Protein AF-A0A1P8WPF5-F1 (afdb_monomer)

Sequence (231 aa):
MLAITGQIFLQWLIPSNSSLPPGTERGDILFHEDCLPSKLGDWSLTRFTPADTVASERVWASSWYYVSDFGGAVVSFDQAGYTGWHELSDCYVATGWKHVSRKIIQLEDNDWPCVASIFEKPSGQQALVVFSLFFDDGMGVVPPNYDLSQPDNGNRGILDRFGDRMSDLHPSHQRQDPTRQCQVFVVGRQIGDTLTKEVIDLHVSTRAKFLAYWRQETAQPEQQANSETSS

Solvent-accessible surface area (backbone atoms only — not comparable to full-atom values): 13855 Å² total; per-residue (Å²): 135,83,83,81,82,74,82,80,82,84,87,79,96,72,82,50,90,55,95,57,51,60,40,62,93,63,70,47,82,86,73,55,69,78,70,49,69,64,58,58,88,78,31,34,56,77,48,68,42,62,47,62,93,82,80,56,80,61,55,33,41,33,38,40,33,31,37,40,99,89,42,56,35,40,38,36,44,35,53,47,30,42,56,40,79,79,74,63,66,62,62,45,39,75,73,66,35,41,82,72,47,79,44,81,44,80,44,99,90,44,89,50,40,34,40,43,35,35,30,35,33,98,86,58,42,25,34,43,37,30,35,38,39,24,35,88,88,64,49,47,40,67,77,82,93,71,77,82,80,63,75,78,83,85,73,75,51,78,66,52,66,60,60,71,68,75,77,67,92,48,80,59,67,71,44,75,52,44,23,36,39,34,35,27,40,35,64,39,74,67,87,47,70,68,59,52,50,54,47,47,54,49,37,58,56,50,44,54,42,51,50,52,50,52,52,58,64,69,60,48,65,70,60,57,64,59,58,65,74,75,111

Secondary structure (DSSP, 8-state):
----------------S-SSPSSGGGT-----GGGS-SEETTEEEEEEEPPPSSS-TT--EEEEEEEETTEEEEEEEEEEEEES---THHHHHHTTPEEEEEEEEEETTEEEEEEEEEEE-TTS-EEEEEEEEEETTSPBPPPP---TTS---S---HHHHHHGGG----GGGG--SEEEEEEEEEEES---HHHHHHHHHHHHHHHHHHHHHHHHHHHTHHHHHHHHTT-

Nearest PDB structures (foldseek):
  3hq1-assembly1_B  TM=3.099E-01  e=1.175E+00  Mycobacterium tuberculosis H37Rv
  1sr9-assembly1_B  TM=3.105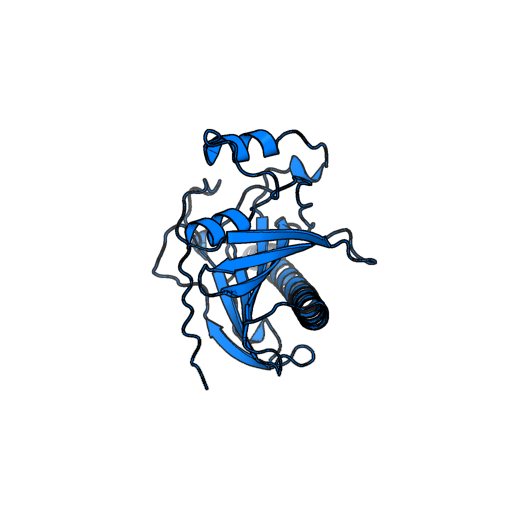E-01  e=1.245E+00  Mycobacterium tuberculosis
  3hps-assembly1_B  TM=3.137E-01  e=2.096E+00  Mycobacterium tuberculosis H37Rv
  3hq1-assembly1_A  TM=3.146E-01  e=3.329E+00  Mycobacterium tuberculosis H37Rv
  3hps-assembly1_A  TM=2.558E-01  e=2.353E+00  Mycobacterium tuberculosis H37Rv

Organism: NCBI:txid1891926

pLDDT: mean 81.28, std 19.95, range [28.5, 98.56]

Structure (mmCIF, N/CA/C/O backbone):
data_AF-A0A1P8WPF5-F1
#
_entry.id   AF-A0A1P8WPF5-F1
#
loop_
_atom_site.group_PDB
_atom_site.id
_atom_site.type_symbol
_atom_site.label_atom_id
_atom_site.label_alt_id
_atom_site.label_comp_id
_atom_site.label_asym_id
_atom_site.label_entity_id
_atom_site.label_seq_id
_atom_site.pdbx_PDB_ins_code
_atom_site.Cartn_x
_atom_site.Cartn_y
_atom_site.Cartn_z
_atom_site.occupancy
_atom_site.B_iso_or_equiv
_atom_site.auth_seq_id
_atom_site.auth_comp_id
_atom_site.auth_asym_id
_atom_site.auth_atom_id
_atom_site.pdbx_PDB_model_num
ATOM 1 N N . MET A 1 1 ? -25.018 -1.775 6.514 1.00 31.33 1 MET A N 1
ATOM 2 C CA . MET A 1 1 ? -23.911 -1.689 5.539 1.00 31.33 1 MET A CA 1
ATOM 3 C C . MET A 1 1 ? -23.529 -0.227 5.388 1.00 31.33 1 MET A C 1
ATOM 5 O O . MET A 1 1 ? -24.295 0.517 4.793 1.00 31.33 1 MET A O 1
ATOM 9 N N . LEU A 1 2 ? -22.422 0.213 5.996 1.00 28.89 2 LEU A N 1
ATOM 10 C CA . LEU A 1 2 ? -21.858 1.534 5.701 1.00 28.89 2 LEU A CA 1
ATOM 11 C C . LEU A 1 2 ? -21.084 1.423 4.384 1.00 28.89 2 LEU A C 1
ATOM 13 O O . LEU A 1 2 ? -20.127 0.657 4.306 1.00 28.89 2 LEU A O 1
ATOM 17 N N . ALA A 1 3 ? -21.498 2.170 3.363 1.00 28.50 3 ALA A N 1
ATOM 18 C CA . ALA A 1 3 ? -20.706 2.352 2.156 1.00 28.50 3 ALA A CA 1
ATOM 19 C C . ALA A 1 3 ? -19.483 3.211 2.512 1.00 28.50 3 ALA A C 1
ATOM 21 O O . ALA A 1 3 ? -19.613 4.401 2.795 1.00 28.50 3 ALA A O 1
ATOM 22 N N . ILE A 1 4 ? -18.298 2.603 2.556 1.00 35.03 4 ILE A N 1
ATOM 23 C CA . ILE A 1 4 ? -17.036 3.328 2.723 1.00 35.03 4 ILE A CA 1
ATOM 24 C C . ILE A 1 4 ? -16.681 3.932 1.359 1.00 35.03 4 ILE A C 1
ATOM 26 O O . ILE A 1 4 ? -15.935 3.355 0.574 1.00 35.03 4 ILE A O 1
ATOM 30 N N . THR A 1 5 ? -17.238 5.101 1.045 1.00 35.53 5 THR A N 1
ATOM 31 C CA . THR A 1 5 ?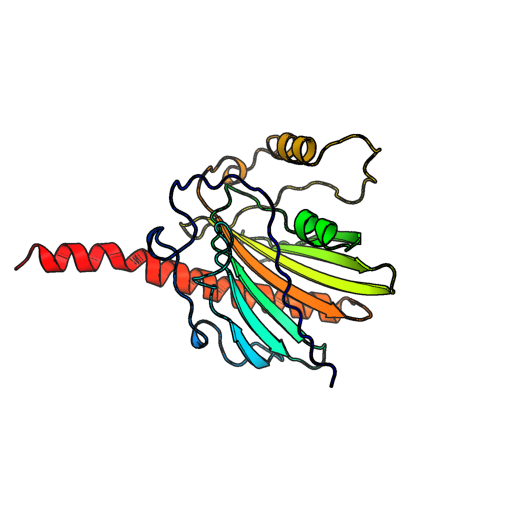 -16.774 5.944 -0.068 1.00 35.53 5 THR A CA 1
ATOM 32 C C . THR A 1 5 ? -15.557 6.742 0.396 1.00 35.53 5 THR A C 1
ATOM 34 O O . THR A 1 5 ? -15.629 7.944 0.634 1.00 35.53 5 THR A O 1
ATOM 37 N N . GLY A 1 6 ? -14.441 6.049 0.615 1.00 36.25 6 GLY A N 1
ATOM 38 C CA . GLY A 1 6 ? -13.162 6.663 0.962 1.00 36.25 6 GLY A CA 1
ATOM 39 C C . GLY A 1 6 ? -12.329 6.923 -0.286 1.00 36.25 6 GLY A C 1
ATOM 40 O O . GLY A 1 6 ? -11.394 6.178 -0.548 1.00 36.25 6 GLY A O 1
ATOM 41 N N . GLN A 1 7 ? -12.664 7.953 -1.066 1.00 38.62 7 GLN A N 1
ATOM 42 C CA . GLN A 1 7 ? -11.721 8.527 -2.031 1.00 38.62 7 GLN A CA 1
ATOM 43 C C . GLN A 1 7 ? -10.725 9.375 -1.230 1.00 38.62 7 GLN A C 1
ATOM 45 O O . GLN A 1 7 ? -10.973 10.539 -0.928 1.00 38.62 7 GLN A O 1
ATOM 50 N N . ILE A 1 8 ? -9.630 8.755 -0.792 1.00 45.12 8 ILE A N 1
ATOM 51 C CA . ILE A 1 8 ? -8.513 9.469 -0.171 1.00 45.12 8 ILE A CA 1
ATOM 52 C C . ILE A 1 8 ? -7.678 10.051 -1.319 1.00 45.12 8 ILE A C 1
ATOM 54 O O . ILE A 1 8 ? -6.834 9.369 -1.889 1.00 45.12 8 ILE A O 1
ATOM 58 N N . PHE A 1 9 ? -7.963 11.299 -1.697 1.00 41.59 9 PHE A N 1
ATOM 59 C CA . PHE A 1 9 ? -7.126 12.077 -2.613 1.00 41.59 9 PHE A CA 1
ATOM 60 C C . PHE A 1 9 ? -5.944 12.661 -1.826 1.00 41.59 9 PHE A C 1
ATOM 62 O O . PHE A 1 9 ? -6.127 13.520 -0.963 1.00 41.59 9 PHE A O 1
ATOM 69 N N . LEU A 1 10 ? -4.734 12.176 -2.106 1.00 43.22 10 LEU A N 1
ATOM 70 C CA . LEU A 1 10 ? -3.482 12.660 -1.522 1.00 43.22 10 LEU A CA 1
ATOM 71 C C . LEU A 1 10 ? -2.696 13.412 -2.595 1.00 43.22 10 LEU A C 1
ATOM 73 O O . LEU A 1 10 ? -2.100 12.806 -3.476 1.00 43.22 10 LEU A O 1
ATOM 77 N N . GLN A 1 11 ? -2.715 14.741 -2.528 1.00 39.59 11 GLN A N 1
ATOM 78 C CA . GLN A 1 11 ? -2.058 15.626 -3.488 1.00 39.59 11 GLN A CA 1
ATOM 79 C C . GLN A 1 11 ? -1.045 16.494 -2.725 1.00 39.59 11 GLN A C 1
ATOM 81 O O . GLN A 1 11 ? -1.405 17.544 -2.205 1.00 39.59 11 GLN A O 1
ATOM 86 N N . TRP A 1 12 ? 0.212 16.047 -2.595 1.00 45.81 12 TRP A N 1
ATOM 87 C CA . TRP A 1 12 ? 1.280 16.825 -1.940 1.00 45.81 12 TRP A CA 1
ATOM 88 C C . TRP A 1 12 ? 2.641 16.674 -2.644 1.00 45.81 12 TRP A C 1
ATOM 90 O O . TRP A 1 12 ? 2.897 15.710 -3.356 1.00 45.81 12 TRP A O 1
ATOM 100 N N . LEU A 1 13 ? 3.471 17.716 -2.513 1.00 41.56 13 LEU A N 1
ATOM 101 C CA . LEU A 1 13 ? 4.664 18.030 -3.311 1.00 41.56 13 LEU A CA 1
ATOM 102 C C . LEU A 1 13 ? 5.855 17.099 -3.042 1.00 41.56 13 LEU A C 1
ATOM 104 O O . LEU A 1 13 ? 6.479 17.201 -1.990 1.00 41.56 13 LEU A O 1
ATOM 108 N N . ILE A 1 14 ? 6.222 16.272 -4.025 1.00 48.66 14 ILE A N 1
ATOM 109 C CA . ILE A 1 14 ? 7.494 15.537 -4.050 1.00 48.66 14 ILE A CA 1
ATOM 110 C C . ILE A 1 14 ? 8.102 15.685 -5.454 1.00 48.66 14 ILE A C 1
ATOM 112 O O . ILE A 1 14 ? 7.367 15.547 -6.434 1.00 48.66 14 ILE A O 1
ATOM 116 N N . PRO A 1 15 ? 9.400 16.013 -5.581 1.00 45.03 15 PRO A N 1
ATOM 117 C CA . PRO A 1 15 ? 10.066 16.064 -6.876 1.00 45.03 15 PRO A CA 1
ATOM 118 C C . PRO A 1 15 ? 10.137 14.659 -7.490 1.00 45.03 15 PRO A C 1
ATOM 120 O O . PRO A 1 15 ? 10.757 13.763 -6.923 1.00 45.03 15 PRO A O 1
ATOM 123 N N . SER A 1 16 ? 9.504 14.469 -8.649 1.00 53.34 16 SER A N 1
ATOM 124 C CA . SER A 1 16 ? 9.782 13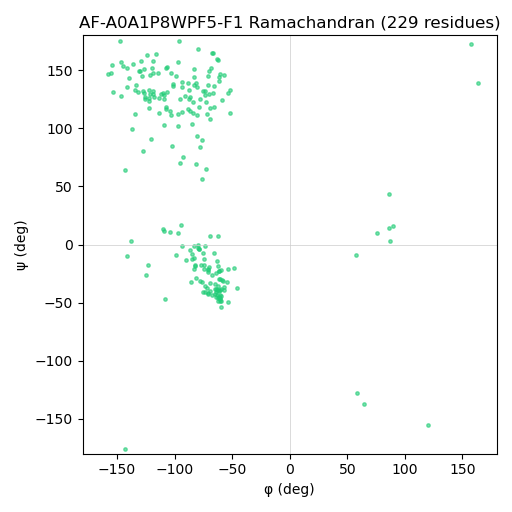.334 -9.529 1.00 53.34 16 SER A CA 1
ATOM 125 C C . SER A 1 16 ? 11.022 13.643 -10.365 1.00 53.34 16 SER A C 1
ATOM 127 O O . SER A 1 16 ? 11.158 14.751 -10.880 1.00 53.34 16 SER A O 1
ATOM 129 N N . ASN A 1 17 ? 11.908 12.664 -10.550 1.00 54.16 17 ASN A N 1
ATOM 130 C CA . ASN A 1 17 ? 13.093 12.821 -11.406 1.00 54.16 17 ASN A CA 1
ATOM 131 C C . ASN A 1 17 ? 12.771 12.682 -12.912 1.00 54.16 17 ASN A C 1
ATOM 133 O O . ASN A 1 17 ? 13.637 12.860 -13.763 1.00 54.16 17 ASN A O 1
ATOM 137 N N . SER A 1 18 ? 11.516 12.362 -13.244 1.00 62.59 18 SER A N 1
ATOM 138 C CA . SER A 1 18 ? 10.991 12.374 -14.610 1.00 62.59 18 SER A CA 1
ATOM 139 C C . SER A 1 18 ? 10.459 13.763 -14.959 1.00 62.59 18 SER A C 1
ATOM 141 O O . SER A 1 18 ? 9.688 14.341 -14.190 1.00 62.59 18 SER A O 1
ATOM 143 N N . SER A 1 19 ? 10.830 14.269 -16.138 1.00 68.62 19 SER A N 1
ATOM 144 C CA . SER A 1 19 ? 10.210 15.452 -16.750 1.00 68.62 19 SER A CA 1
ATOM 145 C C . SER A 1 19 ? 8.785 15.183 -17.240 1.00 68.62 19 SER A C 1
ATOM 147 O O . SER A 1 19 ? 8.020 16.126 -17.435 1.00 68.62 19 SER A O 1
ATOM 149 N N . LEU A 1 20 ? 8.429 13.910 -17.441 1.00 75.62 20 LEU A N 1
ATOM 150 C CA . LEU A 1 20 ? 7.087 13.486 -17.817 1.00 75.62 20 LEU A CA 1
ATOM 151 C C . LEU A 1 20 ? 6.230 13.245 -16.567 1.00 75.62 20 LEU A C 1
ATOM 153 O O . LEU A 1 20 ? 6.734 12.650 -15.601 1.00 75.62 20 LEU A O 1
ATOM 157 N N . PRO A 1 21 ? 4.952 13.665 -16.584 1.00 80.81 21 PRO A N 1
ATOM 158 C CA . PRO A 1 21 ? 4.007 13.319 -15.532 1.00 80.81 21 PRO A CA 1
ATOM 159 C C . PRO A 1 21 ? 3.792 11.796 -15.478 1.00 80.81 21 PRO A C 1
ATOM 161 O O . PRO A 1 21 ? 4.040 11.108 -16.472 1.00 80.81 21 PRO A O 1
ATOM 164 N N . PRO A 1 22 ? 3.320 11.259 -14.341 1.00 85.56 22 PRO A N 1
ATOM 165 C CA . PRO A 1 22 ? 2.879 9.875 -14.253 1.00 85.56 22 PRO A CA 1
ATOM 166 C C . PRO A 1 22 ? 1.862 9.509 -15.337 1.00 85.56 22 PRO A C 1
ATOM 168 O O . PRO A 1 22 ? 0.906 10.246 -15.575 1.00 85.56 22 PRO A O 1
ATOM 171 N N . GLY A 1 23 ? 2.088 8.374 -15.991 1.00 87.25 23 GLY A N 1
ATOM 172 C CA . GLY A 1 23 ? 1.279 7.854 -17.080 1.00 87.25 23 GLY A CA 1
ATOM 173 C C . GLY A 1 23 ? 2.032 6.879 -17.979 1.00 87.25 23 GLY A C 1
ATOM 174 O O . GLY A 1 23 ? 3.248 6.708 -17.893 1.00 87.25 23 GLY A O 1
ATOM 175 N N . THR A 1 24 ? 1.299 6.254 -18.897 1.00 87.56 24 THR A N 1
ATOM 176 C CA . THR A 1 24 ? 1.857 5.276 -19.847 1.00 87.56 24 THR A CA 1
ATOM 177 C C . THR A 1 24 ? 2.976 5.860 -20.711 1.00 87.56 24 THR A C 1
ATOM 179 O O . THR A 1 24 ? 3.932 5.160 -21.018 1.00 87.56 24 THR A O 1
ATOM 182 N N . GLU A 1 25 ? 2.921 7.158 -21.026 1.00 84.69 25 GLU A N 1
ATOM 183 C CA . GLU A 1 25 ? 3.977 7.879 -21.761 1.00 84.69 25 GLU A CA 1
ATOM 184 C C . GLU A 1 25 ? 5.313 7.939 -21.002 1.00 84.69 25 GLU A C 1
ATOM 186 O O . GLU A 1 25 ? 6.375 8.072 -21.606 1.00 84.69 25 GLU A O 1
ATOM 191 N N . ARG A 1 26 ? 5.278 7.829 -19.668 1.00 85.00 26 ARG A N 1
ATOM 192 C CA . ARG A 1 26 ? 6.471 7.726 -18.817 1.00 85.00 26 ARG A CA 1
ATOM 193 C C . ARG A 1 26 ? 6.985 6.284 -18.703 1.00 85.00 26 ARG A C 1
ATOM 195 O O . ARG A 1 26 ? 8.062 6.067 -18.156 1.00 85.00 26 ARG A O 1
ATOM 202 N N . GLY A 1 27 ? 6.234 5.305 -19.211 1.00 86.38 27 GLY A N 1
ATOM 203 C CA . GLY A 1 27 ? 6.488 3.878 -19.012 1.00 86.38 27 GLY A CA 1
ATOM 204 C C . GLY A 1 27 ? 5.803 3.298 -17.772 1.00 86.38 27 GLY A C 1
ATOM 205 O O . GLY A 1 27 ? 6.172 2.212 -17.330 1.00 86.38 27 GLY A O 1
ATOM 206 N N . ASP A 1 28 ? 4.822 4.001 -17.192 1.00 90.62 28 ASP A N 1
ATOM 207 C CA . ASP A 1 28 ? 4.006 3.421 -16.126 1.00 90.62 28 ASP A CA 1
ATOM 208 C C . ASP A 1 28 ? 3.062 2.354 -16.677 1.00 90.62 28 ASP A C 1
ATOM 210 O O . ASP A 1 28 ? 2.499 2.470 -17.768 1.00 90.62 28 ASP A O 1
ATOM 214 N N . ILE A 1 29 ? 2.845 1.321 -15.874 1.00 92.25 29 ILE A N 1
ATOM 215 C CA . ILE A 1 29 ? 2.028 0.181 -16.259 1.00 92.25 29 ILE A CA 1
ATOM 216 C C . ILE A 1 29 ? 0.552 0.499 -16.021 1.00 92.25 29 ILE A C 1
ATOM 218 O O . ILE A 1 29 ? 0.170 1.028 -14.968 1.00 92.25 29 ILE A O 1
ATOM 222 N N . LEU A 1 30 ? -0.297 0.117 -16.974 1.00 92.62 30 LEU A N 1
ATOM 223 C CA . LEU A 1 30 ? -1.738 0.078 -16.772 1.00 92.62 30 LEU A CA 1
ATOM 224 C C . LEU A 1 30 ? -2.112 -1.250 -16.102 1.00 92.62 30 LEU A C 1
ATOM 226 O O . LEU A 1 30 ? -1.965 -2.321 -16.684 1.00 92.62 30 LEU A O 1
ATOM 230 N N . PHE A 1 31 ? -2.579 -1.180 -14.858 1.00 94.31 31 PHE A N 1
ATOM 231 C CA . PHE A 1 31 ? -3.100 -2.354 -14.165 1.00 94.31 31 PHE A CA 1
ATOM 232 C C . PHE A 1 31 ? -4.559 -2.610 -14.540 1.00 94.31 31 PHE A C 1
ATOM 234 O O . PHE A 1 31 ? -5.331 -1.685 -14.804 1.00 94.31 31 PHE A O 1
ATOM 241 N N . HIS A 1 32 ? -4.936 -3.882 -14.484 1.00 95.62 32 HIS A N 1
ATOM 242 C CA . HIS A 1 32 ? -6.288 -4.370 -14.702 1.00 95.62 32 HIS A CA 1
ATOM 243 C C . HIS A 1 32 ? -6.846 -5.014 -13.429 1.00 95.62 32 HIS A C 1
ATOM 245 O O . HIS A 1 32 ? -6.118 -5.331 -12.484 1.00 95.62 32 HIS A O 1
ATOM 251 N N . GLU A 1 33 ? -8.165 -5.195 -13.387 1.00 96.75 33 GLU A N 1
ATOM 252 C CA . GLU A 1 33 ? -8.849 -5.784 -12.234 1.00 96.75 33 GLU A CA 1
ATOM 253 C C . GLU A 1 33 ? -8.3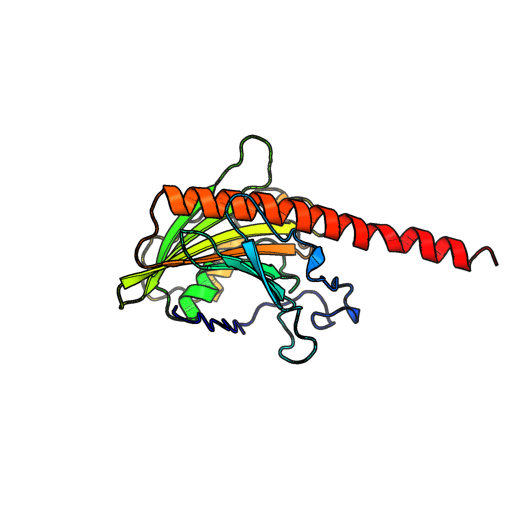05 -7.180 -11.893 1.00 96.75 33 GLU A C 1
ATOM 255 O O . GLU A 1 33 ? -8.088 -7.483 -10.720 1.00 96.75 33 GLU A O 1
ATOM 260 N N . ASP A 1 34 ? -8.007 -7.982 -12.915 1.00 96.94 34 ASP A N 1
ATOM 261 C CA . ASP A 1 34 ? -7.525 -9.361 -12.834 1.00 96.94 34 ASP A CA 1
ATOM 262 C C . ASP A 1 34 ? -6.029 -9.499 -12.497 1.00 96.94 34 ASP A C 1
ATOM 264 O O . ASP A 1 34 ? -5.562 -10.612 -12.240 1.00 96.94 34 ASP A O 1
ATOM 268 N N . CYS A 1 35 ? -5.281 -8.392 -12.390 1.00 96.75 35 CYS A N 1
ATOM 269 C CA . CYS A 1 35 ? -3.903 -8.412 -11.883 1.00 96.75 35 CYS A CA 1
ATOM 270 C C . CYS A 1 35 ? -3.820 -8.911 -10.431 1.00 96.75 35 CYS A C 1
ATOM 272 O O . CYS A 1 35 ? -2.767 -9.390 -9.996 1.00 96.75 35 CYS A O 1
ATOM 274 N N . LEU A 1 36 ? -4.916 -8.813 -9.669 1.00 98.00 36 LEU A N 1
ATOM 275 C CA . LEU A 1 36 ? -5.055 -9.460 -8.370 1.00 98.00 36 LEU A CA 1
ATOM 276 C C . LEU A 1 36 ? -6.222 -10.464 -8.378 1.00 98.00 36 LEU A C 1
ATOM 278 O O . LEU A 1 36 ? -7.223 -10.244 -9.055 1.00 98.00 36 LEU A O 1
ATOM 282 N N . PRO A 1 37 ? -6.138 -11.568 -7.610 1.00 97.88 37 PRO A N 1
ATOM 283 C CA . PRO A 1 37 ? -7.195 -12.568 -7.586 1.00 97.88 37 PRO A CA 1
ATOM 284 C C . PRO A 1 37 ? -8.463 -12.029 -6.934 1.00 97.88 37 PRO A C 1
ATOM 286 O O . PRO A 1 37 ? -8.409 -11.271 -5.970 1.00 97.88 37 PRO A O 1
ATOM 289 N N . SER A 1 38 ? -9.615 -12.556 -7.339 1.00 98.12 38 SER A N 1
ATOM 290 C CA . SER A 1 38 ? -10.889 -12.230 -6.693 1.00 98.12 38 SER A CA 1
ATOM 291 C C . SER A 1 38 ? -10.969 -12.663 -5.217 1.00 98.12 38 SER A C 1
ATOM 293 O O . SER A 1 38 ? -11.885 -12.241 -4.512 1.00 98.12 38 SER A O 1
ATOM 295 N N . LYS A 1 39 ? -10.041 -13.515 -4.747 1.00 98.31 39 LYS A N 1
ATOM 296 C CA . LYS A 1 39 ? -9.909 -13.957 -3.351 1.00 98.31 39 LYS A CA 1
ATOM 297 C C . LYS A 1 39 ? -8.451 -14.076 -2.905 1.00 98.31 39 LYS A C 1
ATOM 299 O O . LYS A 1 39 ? -7.639 -14.679 -3.604 1.00 98.31 39 LYS A O 1
ATOM 304 N N . LEU A 1 40 ? -8.147 -13.574 -1.710 1.00 97.44 40 LEU A N 1
ATOM 305 C CA . LEU A 1 40 ? -6.841 -13.667 -1.052 1.00 97.44 40 LEU A CA 1
ATOM 306 C C . LEU A 1 40 ? -7.042 -14.004 0.429 1.00 97.44 40 LEU A C 1
ATOM 308 O O . LEU A 1 40 ? -7.374 -13.132 1.226 1.00 97.44 40 LEU A O 1
ATOM 312 N N . GLY A 1 41 ? -6.884 -15.278 0.794 1.00 96.06 41 GLY A N 1
ATOM 313 C CA . GLY A 1 41 ? -7.320 -15.754 2.111 1.00 96.06 41 GLY A CA 1
ATOM 314 C C . GLY A 1 41 ? -8.822 -15.512 2.293 1.00 96.06 41 GLY A C 1
ATOM 315 O O . GLY A 1 41 ? -9.611 -15.842 1.404 1.00 96.06 41 GLY A O 1
ATOM 316 N N . ASP A 1 42 ? -9.193 -14.872 3.400 1.00 96.75 42 ASP A N 1
ATOM 317 C CA . ASP A 1 42 ? -10.585 -14.522 3.721 1.00 96.75 42 ASP A CA 1
ATOM 318 C C . ASP A 1 42 ? -11.060 -13.213 3.063 1.00 96.75 42 ASP A C 1
ATOM 320 O O . ASP A 1 42 ? -12.219 -12.811 3.197 1.00 96.75 42 ASP A O 1
ATOM 324 N N . TRP A 1 43 ? -10.186 -12.540 2.314 1.00 98.31 43 TRP A N 1
ATOM 325 C CA . TRP A 1 43 ? -10.506 -11.303 1.615 1.00 98.31 43 TRP A CA 1
ATOM 326 C C . TRP A 1 43 ? -11.104 -11.587 0.239 1.00 98.31 43 TRP A C 1
ATOM 328 O O . TRP A 1 43 ? -10.501 -12.275 -0.584 1.00 98.31 43 TRP A O 1
ATOM 338 N N . SER A 1 44 ? -12.269 -11.007 -0.044 1.00 98.56 44 SER A N 1
ATOM 339 C CA . SER A 1 44 ? -12.930 -11.072 -1.354 1.00 98.56 44 SER A CA 1
ATOM 340 C C . SER A 1 44 ? -12.895 -9.715 -2.049 1.00 98.56 44 SER A C 1
ATOM 342 O O . SER A 1 44 ? -13.255 -8.703 -1.446 1.00 98.56 44 SER A O 1
ATOM 344 N N . LEU A 1 45 ? -12.474 -9.688 -3.313 1.00 98.56 45 LEU A N 1
ATOM 345 C CA . LEU A 1 45 ? -12.473 -8.484 -4.141 1.00 98.56 45 LEU A CA 1
ATOM 346 C C . LEU A 1 45 ? -13.915 -8.034 -4.405 1.00 98.56 45 LEU A C 1
ATOM 348 O O . LEU A 1 45 ? -14.788 -8.846 -4.705 1.00 98.56 45 LEU A O 1
ATOM 352 N N . THR A 1 46 ? -14.160 -6.732 -4.302 1.00 98.44 46 THR A N 1
ATOM 353 C CA . THR A 1 46 ? -15.488 -6.128 -4.511 1.00 98.44 46 THR A CA 1
ATOM 354 C C . THR A 1 46 ? -15.496 -5.025 -5.551 1.00 98.44 46 THR A C 1
ATOM 356 O O . THR A 1 46 ? -16.538 -4.750 -6.142 1.00 98.44 46 THR A O 1
ATOM 359 N N . ARG A 1 47 ? -14.356 -4.361 -5.755 1.00 98.06 47 ARG A N 1
ATOM 360 C CA . ARG A 1 47 ? -14.219 -3.279 -6.723 1.00 98.06 47 ARG A CA 1
ATOM 361 C C . ARG A 1 47 ? -12.761 -3.105 -7.114 1.00 98.06 47 ARG A C 1
ATOM 363 O O . ARG A 1 47 ? -11.878 -3.221 -6.267 1.00 98.06 47 ARG A O 1
ATOM 370 N N . PHE A 1 48 ? -12.540 -2.716 -8.358 1.00 97.44 48 PHE A N 1
ATOM 371 C CA . PHE A 1 48 ? -11.277 -2.190 -8.852 1.00 97.44 48 PHE A CA 1
ATOM 372 C C . PHE A 1 48 ? -11.441 -0.724 -9.272 1.00 97.44 48 PHE A C 1
ATOM 374 O O . PHE A 1 48 ? -12.519 -0.278 -9.668 1.00 97.44 48 PHE A O 1
ATOM 381 N N . THR A 1 49 ? -10.387 0.064 -9.117 1.00 95.25 49 THR A N 1
ATOM 382 C CA . THR A 1 49 ? -10.289 1.436 -9.612 1.00 95.25 49 THR A CA 1
ATOM 383 C C . THR A 1 49 ? -8.925 1.575 -10.280 1.00 95.25 49 THR A C 1
ATOM 385 O O . THR A 1 49 ? -7.918 1.490 -9.574 1.00 95.25 49 THR A O 1
ATOM 388 N N . PRO A 1 50 ? -8.870 1.741 -11.613 1.00 94.56 50 PRO A N 1
ATOM 389 C CA . PRO A 1 50 ? -7.605 1.938 -12.308 1.00 94.56 50 PRO A CA 1
ATOM 390 C C . PRO A 1 50 ? -6.987 3.283 -11.921 1.00 94.56 50 PRO A C 1
ATOM 392 O O . PRO A 1 50 ? -7.674 4.157 -11.383 1.00 94.56 50 PRO A O 1
ATOM 395 N N . ALA A 1 51 ? -5.701 3.451 -12.227 1.00 90.56 51 ALA A N 1
ATOM 396 C CA . ALA A 1 51 ? -5.074 4.765 -12.186 1.00 90.56 51 ALA A CA 1
ATOM 397 C C . ALA A 1 51 ? -5.874 5.752 -13.047 1.00 90.56 51 ALA A C 1
ATOM 399 O O . ALA A 1 51 ? -6.244 5.446 -14.183 1.00 90.56 51 ALA A O 1
ATOM 400 N N . ASP A 1 52 ? -6.188 6.913 -12.474 1.00 80.75 52 ASP A N 1
ATOM 401 C CA . ASP A 1 52 ? -6.942 7.945 -13.172 1.00 80.75 52 ASP A CA 1
ATOM 402 C C . ASP A 1 52 ? -6.043 8.607 -14.220 1.00 80.75 52 ASP A C 1
ATOM 404 O O . ASP A 1 52 ? -4.997 9.168 -13.897 1.00 80.75 52 ASP A O 1
ATOM 408 N N . THR A 1 53 ? -6.469 8.566 -15.479 1.00 61.78 53 THR A N 1
ATOM 409 C CA . THR A 1 53 ? -5.777 9.228 -16.587 1.00 61.78 53 THR A CA 1
ATOM 410 C C . THR A 1 53 ? -5.980 10.747 -16.591 1.00 61.78 53 THR A C 1
ATOM 412 O O . THR A 1 53 ? -5.388 11.425 -17.427 1.00 61.78 53 THR A O 1
ATOM 415 N N . VAL A 1 54 ? -6.853 11.294 -15.729 1.00 51.56 54 VAL A N 1
ATOM 416 C CA . VAL A 1 54 ? -7.398 12.653 -15.888 1.00 51.56 54 VAL A CA 1
ATOM 417 C C . VAL A 1 54 ? -7.157 13.595 -14.696 1.00 51.56 54 VAL A C 1
ATOM 419 O O . VAL A 1 54 ? -7.248 14.806 -14.886 1.00 51.56 54 VAL A O 1
ATOM 422 N N . ALA A 1 55 ? -6.814 13.139 -13.485 1.00 42.53 55 ALA A N 1
ATOM 423 C CA . ALA A 1 55 ? -6.843 14.044 -12.321 1.00 42.53 55 ALA A CA 1
ATOM 424 C C . ALA A 1 55 ? -5.733 13.845 -11.275 1.00 42.53 55 ALA A C 1
ATOM 426 O O . ALA A 1 55 ? -5.987 13.555 -10.110 1.00 42.53 55 ALA A O 1
ATOM 427 N N . SER A 1 56 ? -4.486 14.083 -11.677 1.00 53.81 56 SER A N 1
ATOM 428 C CA . SER A 1 56 ? -3.498 14.944 -10.996 1.00 53.81 56 SER A CA 1
ATOM 429 C C . SER A 1 56 ? -2.111 14.627 -11.545 1.00 53.81 56 SER A C 1
ATOM 431 O O . SER A 1 56 ? -1.771 13.465 -11.717 1.00 53.81 56 SER A O 1
ATOM 433 N N . GLU A 1 57 ? -1.281 15.640 -11.785 1.00 59.12 57 GLU A N 1
ATOM 434 C CA . GLU A 1 57 ? 0.047 15.504 -12.415 1.00 59.12 57 GLU A CA 1
ATOM 435 C C . GLU A 1 57 ? 1.061 14.640 -11.628 1.00 59.12 57 GLU A C 1
ATOM 437 O O . GLU A 1 57 ? 2.249 14.657 -11.939 1.00 59.12 57 GLU A O 1
ATOM 442 N N . ARG A 1 58 ? 0.654 13.961 -10.545 1.00 67.31 58 ARG A N 1
ATOM 443 C CA . ARG A 1 58 ? 1.575 13.422 -9.532 1.00 67.31 58 ARG A CA 1
ATOM 444 C C . ARG A 1 58 ? 1.226 12.063 -8.948 1.00 67.31 58 ARG A C 1
ATOM 446 O O . ARG A 1 58 ? 2.067 11.519 -8.243 1.00 67.31 58 ARG A O 1
ATOM 453 N N . VAL A 1 59 ? 0.042 11.516 -9.212 1.00 76.31 59 VAL A N 1
ATOM 454 C CA . VAL A 1 59 ? -0.356 10.218 -8.652 1.00 76.31 59 VAL A CA 1
ATOM 455 C C . VAL A 1 59 ? -0.779 9.297 -9.780 1.00 76.31 59 VAL A C 1
ATOM 457 O O . VAL A 1 59 ? -1.672 9.631 -10.551 1.00 76.31 59 VAL A O 1
ATOM 460 N N . TRP A 1 60 ? -0.158 8.122 -9.844 1.00 89.31 60 TRP A N 1
ATOM 461 C CA . TRP A 1 60 ? -0.554 7.049 -10.751 1.00 89.31 60 TRP A CA 1
ATOM 462 C C . TRP A 1 60 ? -0.743 5.781 -9.938 1.00 89.31 60 TRP A C 1
ATOM 464 O O . TRP A 1 60 ? 0.153 4.942 -9.822 1.00 89.31 60 TRP A O 1
ATOM 474 N N . ALA A 1 61 ? -1.915 5.698 -9.310 1.00 92.69 61 ALA A N 1
ATOM 475 C CA . ALA A 1 61 ? -2.230 4.651 -8.359 1.00 92.69 61 ALA A CA 1
ATOM 476 C C . ALA A 1 61 ? -3.465 3.862 -8.784 1.00 92.69 61 ALA A C 1
ATOM 478 O O . ALA A 1 61 ? -4.530 4.433 -9.001 1.00 92.69 61 ALA A O 1
ATOM 479 N N . SER A 1 62 ? -3.326 2.542 -8.859 1.00 95.50 62 SER A N 1
ATOM 480 C CA . SER A 1 62 ? -4.457 1.624 -9.027 1.00 95.50 62 SER A CA 1
ATOM 481 C C . SER A 1 62 ? -4.856 1.043 -7.674 1.00 95.50 62 SER A C 1
ATOM 483 O O . SER A 1 62 ? -3.993 0.807 -6.825 1.00 95.50 62 SER A O 1
ATOM 485 N N . SER A 1 63 ? -6.151 0.805 -7.467 1.00 97.31 63 SER A N 1
ATOM 486 C CA . SER A 1 63 ? -6.696 0.343 -6.190 1.00 97.31 63 SER A CA 1
ATOM 487 C C . SER A 1 63 ? -7.684 -0.809 -6.342 1.00 97.31 63 SER A C 1
ATOM 489 O O . SER A 1 63 ? -8.597 -0.770 -7.163 1.00 97.31 63 SER A O 1
ATOM 491 N N . TRP A 1 64 ? -7.560 -1.797 -5.461 1.00 98.38 64 TRP A N 1
ATOM 492 C CA . TRP A 1 64 ? -8.443 -2.948 -5.324 1.00 98.38 64 TRP A CA 1
ATOM 493 C C . TRP A 1 64 ? -9.076 -2.932 -3.936 1.00 98.38 64 TRP A C 1
ATOM 495 O O . TRP A 1 64 ? -8.393 -2.802 -2.920 1.00 98.38 64 TRP A O 1
ATOM 505 N N . TYR A 1 65 ? -10.394 -3.070 -3.888 1.00 98.50 65 TYR A N 1
ATOM 506 C CA . TYR A 1 65 ? -11.176 -3.004 -2.661 1.00 98.50 65 TYR A CA 1
ATOM 507 C C . TYR A 1 65 ? -11.590 -4.407 -2.255 1.00 98.50 65 TYR A C 1
ATOM 509 O O . TYR A 1 65 ? -12.385 -5.051 -2.945 1.00 98.50 65 TYR A O 1
ATOM 517 N N . TYR A 1 66 ? -11.083 -4.857 -1.119 1.00 98.56 66 TYR A N 1
ATOM 518 C CA . TYR A 1 66 ? -11.390 -6.159 -0.555 1.00 98.56 66 TYR A CA 1
ATOM 519 C C . TYR A 1 66 ? -12.300 -6.026 0.660 1.00 98.56 66 TYR A C 1
ATOM 521 O O . TYR A 1 66 ? -12.274 -5.019 1.367 1.00 98.56 66 TYR A O 1
ATOM 529 N N . VAL A 1 67 ? -13.086 -7.064 0.922 1.00 98.38 67 VAL A N 1
ATOM 530 C CA . VAL A 1 67 ? -13.880 -7.199 2.146 1.00 98.38 67 VAL A CA 1
ATOM 531 C C . VAL A 1 67 ? -13.621 -8.547 2.804 1.00 98.38 67 VAL A C 1
ATOM 533 O O . VAL A 1 67 ? -13.421 -9.545 2.115 1.00 98.38 67 VAL A O 1
ATOM 536 N N . SER A 1 68 ? -13.646 -8.563 4.130 1.00 97.31 68 SER A N 1
ATOM 537 C CA . SER A 1 68 ? -13.613 -9.757 4.978 1.00 97.31 68 SER A CA 1
ATOM 538 C C . SER A 1 68 ? -14.509 -9.538 6.203 1.00 97.31 68 SER A C 1
ATOM 540 O O . SER A 1 68 ? -15.129 -8.476 6.346 1.00 97.31 68 SER A O 1
ATOM 542 N N .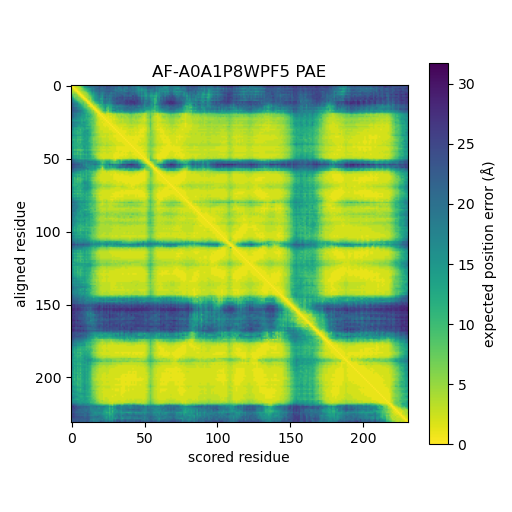 ASP A 1 69 ? -14.538 -10.499 7.126 1.00 95.25 69 ASP A N 1
ATOM 543 C CA . ASP A 1 69 ? -15.228 -10.353 8.416 1.00 95.25 69 ASP A CA 1
ATOM 544 C C . ASP A 1 69 ? -14.644 -9.222 9.282 1.00 95.25 69 ASP A C 1
ATOM 546 O O . ASP A 1 69 ? -15.320 -8.694 10.169 1.00 95.25 69 ASP A O 1
ATOM 550 N N . PHE A 1 70 ? -13.415 -8.785 8.993 1.00 94.19 70 PHE A N 1
ATOM 551 C CA . PHE A 1 70 ? -12.779 -7.657 9.670 1.00 94.19 70 PHE A CA 1
ATOM 552 C C . PHE A 1 70 ? -13.176 -6.285 9.104 1.00 94.19 70 PHE A C 1
ATOM 554 O O . PHE A 1 70 ? -12.893 -5.259 9.727 1.00 94.19 70 PHE A O 1
ATOM 561 N N . GLY A 1 71 ? -13.833 -6.242 7.942 1.00 95.56 71 GLY A N 1
ATOM 562 C CA . GLY A 1 71 ? -14.255 -5.012 7.278 1.00 95.56 71 GLY A CA 1
ATOM 563 C C . GLY A 1 71 ? -13.660 -4.843 5.882 1.00 95.56 71 GLY A C 1
ATOM 564 O O . GLY A 1 71 ? -13.354 -5.813 5.194 1.00 95.56 71 GLY A O 1
ATOM 565 N N . GLY A 1 72 ? -13.559 -3.589 5.436 1.00 97.62 72 GLY A N 1
ATOM 566 C CA . GLY A 1 72 ? -13.025 -3.240 4.120 1.00 97.62 72 GLY A CA 1
ATOM 567 C C . GLY A 1 72 ? -11.531 -2.922 4.160 1.00 97.62 72 GLY A C 1
ATOM 568 O O . GLY A 1 72 ? -11.073 -2.217 5.061 1.00 97.62 72 GLY A O 1
ATOM 569 N N . ALA A 1 73 ? -10.803 -3.386 3.149 1.00 98.38 73 ALA A N 1
ATOM 570 C CA . ALA A 1 73 ? -9.416 -3.035 2.878 1.00 98.38 73 ALA A CA 1
ATOM 571 C C . ALA A 1 73 ? -9.277 -2.422 1.485 1.00 98.38 73 ALA A C 1
ATOM 573 O O . ALA A 1 73 ? -9.967 -2.816 0.544 1.00 98.38 73 ALA A O 1
ATOM 574 N N . VAL A 1 74 ? -8.355 -1.474 1.350 1.00 98.50 74 VAL A N 1
ATOM 575 C CA . VAL A 1 74 ? -7.935 -0.920 0.062 1.00 98.50 74 VAL A CA 1
ATOM 576 C C . VAL A 1 74 ? -6.490 -1.322 -0.167 1.00 98.50 74 VAL A C 1
ATOM 578 O O . VAL A 1 74 ? -5.601 -0.880 0.555 1.00 98.50 74 VAL A O 1
ATOM 581 N N . VAL A 1 75 ? -6.264 -2.165 -1.164 1.00 98.50 75 VAL A N 1
ATOM 582 C CA . VAL A 1 75 ? -4.935 -2.494 -1.673 1.00 98.50 75 VAL A CA 1
ATOM 583 C C . VAL A 1 75 ? -4.633 -1.503 -2.788 1.00 98.50 75 VAL A C 1
ATOM 585 O O . VAL A 1 75 ? -5.438 -1.381 -3.707 1.00 98.50 75 VAL A O 1
ATOM 588 N N . SER A 1 76 ? -3.496 -0.817 -2.742 1.00 97.50 76 SER A N 1
ATOM 589 C CA . SER A 1 76 ? -3.091 0.107 -3.802 1.00 97.50 76 SER A CA 1
ATOM 590 C C . SER A 1 76 ? -1.668 -0.150 -4.275 1.00 97.50 76 SER A C 1
ATOM 592 O O . SER A 1 76 ? -0.799 -0.552 -3.496 1.00 97.50 76 SER A O 1
ATOM 594 N N . PHE A 1 77 ? -1.443 0.137 -5.552 1.00 96.81 77 PHE A N 1
ATOM 595 C CA . PHE A 1 77 ? -0.131 0.174 -6.179 1.00 96.81 77 PHE A CA 1
ATOM 596 C C . PHE A 1 77 ? 0.094 1.557 -6.777 1.00 96.81 77 PHE A C 1
ATOM 598 O O . PHE A 1 77 ? -0.666 1.951 -7.660 1.00 96.81 77 PHE A O 1
ATOM 605 N N . ASP A 1 78 ? 1.101 2.277 -6.289 1.00 93.81 78 ASP A N 1
ATOM 606 C CA . ASP A 1 78 ? 1.436 3.637 -6.710 1.00 93.81 78 ASP A CA 1
ATOM 607 C C . ASP A 1 78 ? 2.768 3.663 -7.464 1.00 93.81 78 ASP A C 1
ATOM 609 O O . ASP A 1 78 ? 3.788 3.129 -7.009 1.00 93.81 78 ASP A O 1
ATOM 613 N N . GLN A 1 79 ? 2.732 4.296 -8.632 1.00 92.44 79 GLN A N 1
ATOM 614 C CA . GLN A 1 79 ? 3.848 4.430 -9.553 1.00 92.44 79 GLN A CA 1
ATOM 615 C C . GLN A 1 79 ? 4.376 5.857 -9.627 1.00 92.44 79 GLN A C 1
ATOM 617 O O . GLN A 1 79 ? 5.165 6.128 -10.514 1.00 92.44 79 GLN A O 1
ATOM 622 N N . ALA A 1 80 ? 4.013 6.778 -8.727 1.00 85.31 80 ALA A N 1
ATOM 623 C CA . ALA A 1 80 ? 4.418 8.191 -8.780 1.00 85.31 80 ALA A CA 1
ATOM 624 C C . ALA A 1 80 ? 5.927 8.440 -9.018 1.00 85.31 80 ALA A C 1
ATOM 626 O O . ALA A 1 80 ? 6.293 9.498 -9.536 1.00 85.31 80 ALA A O 1
ATOM 627 N N . GLY A 1 81 ? 6.792 7.453 -8.755 1.00 82.75 81 GLY A N 1
ATOM 628 C CA . GLY A 1 81 ? 8.199 7.467 -9.154 1.00 82.75 81 GLY A CA 1
ATOM 629 C C . GLY A 1 81 ? 9.060 8.173 -8.119 1.00 82.75 81 GLY A C 1
ATOM 630 O O . GLY A 1 81 ? 9.905 8.998 -8.462 1.00 82.75 81 GLY A O 1
ATOM 631 N N . TYR A 1 82 ? 8.800 7.882 -6.843 1.00 84.88 82 TYR A N 1
ATOM 632 C CA . TYR A 1 82 ? 9.568 8.416 -5.727 1.00 84.88 82 TYR A CA 1
ATOM 633 C C . TYR A 1 82 ? 11.032 7.983 -5.824 1.00 84.88 82 TYR A C 1
ATOM 635 O O . TYR A 1 82 ? 11.333 6.880 -6.269 1.00 84.88 82 TYR A O 1
ATOM 643 N N . THR A 1 83 ? 11.951 8.829 -5.372 1.00 85.81 83 THR A N 1
ATOM 644 C CA . THR A 1 83 ? 13.361 8.451 -5.254 1.00 85.81 83 THR A CA 1
ATOM 645 C C . THR A 1 83 ? 13.606 7.815 -3.889 1.00 85.81 83 THR A C 1
ATOM 647 O O . THR A 1 83 ? 13.444 8.470 -2.858 1.00 85.81 83 THR A O 1
ATOM 650 N N . GLY A 1 84 ? 13.992 6.538 -3.873 1.00 88.06 84 GLY A N 1
ATOM 651 C CA . GLY A 1 84 ? 14.246 5.801 -2.633 1.00 88.06 84 GLY A CA 1
ATOM 652 C C . GLY A 1 84 ? 12.991 5.613 -1.765 1.00 88.06 84 GLY A C 1
ATOM 653 O O . GLY A 1 84 ? 11.923 5.252 -2.264 1.00 88.06 84 GLY A O 1
ATOM 654 N N . TRP A 1 85 ? 13.123 5.809 -0.447 1.00 91.50 85 TRP A N 1
ATOM 655 C CA . TRP A 1 85 ? 12.030 5.594 0.510 1.00 91.50 85 TRP A CA 1
ATOM 656 C C . TRP A 1 85 ? 11.007 6.742 0.518 1.00 91.50 85 TRP A C 1
ATOM 658 O O . TRP A 1 85 ? 11.345 7.897 0.794 1.00 91.50 85 TRP A O 1
ATOM 668 N N . HIS A 1 86 ? 9.731 6.402 0.318 1.00 90.06 86 HIS A N 1
ATOM 669 C CA . HIS A 1 86 ? 8.596 7.299 0.515 1.00 90.06 86 HIS A CA 1
ATOM 670 C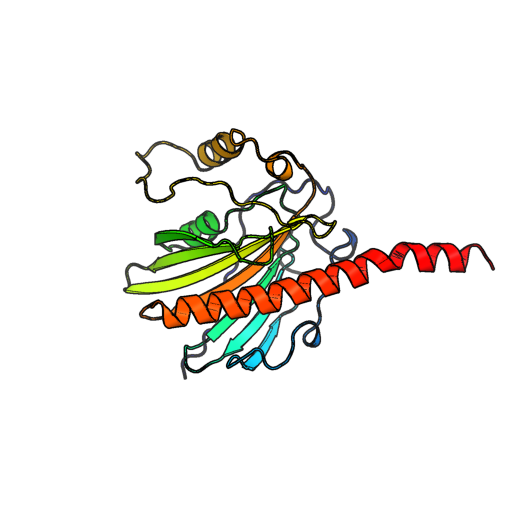 C . HIS A 1 86 ? 7.819 6.896 1.774 1.00 90.06 86 HIS A C 1
ATOM 672 O O . HIS A 1 86 ? 7.275 5.800 1.869 1.00 90.06 86 HIS A O 1
ATOM 678 N N . GLU A 1 87 ? 7.792 7.786 2.767 1.00 90.44 87 GLU A N 1
ATOM 679 C CA . GLU A 1 87 ? 7.070 7.564 4.018 1.00 90.44 87 GLU A CA 1
ATOM 680 C C . GLU A 1 87 ? 5.612 8.013 3.886 1.00 90.44 87 GLU A C 1
ATOM 682 O O . GLU A 1 87 ? 5.325 9.205 3.769 1.00 90.44 87 GLU A O 1
ATOM 687 N N . LEU A 1 88 ? 4.686 7.059 3.976 1.00 89.25 88 LEU A N 1
ATOM 688 C CA . LEU A 1 88 ? 3.252 7.335 3.903 1.00 89.25 88 LEU A CA 1
ATOM 689 C C . LEU A 1 88 ? 2.694 8.046 5.135 1.00 89.25 88 LEU A C 1
ATOM 691 O O . LEU A 1 88 ? 1.635 8.671 5.055 1.00 89.25 88 LEU A O 1
ATOM 695 N N . SER A 1 89 ? 3.374 7.954 6.280 1.00 85.31 89 SER A N 1
ATOM 696 C CA . SER A 1 89 ? 2.867 8.518 7.533 1.00 85.31 89 SER A CA 1
ATOM 697 C C . SER A 1 89 ? 2.580 10.019 7.427 1.00 85.31 89 SER A C 1
ATOM 699 O O . SER A 1 89 ? 1.555 10.475 7.936 1.00 85.31 89 SER A O 1
ATOM 701 N N . ASP A 1 90 ? 3.403 10.768 6.689 1.00 82.81 90 ASP A N 1
ATOM 702 C CA . ASP A 1 90 ? 3.206 12.206 6.476 1.00 82.81 90 ASP A CA 1
ATOM 703 C C . ASP A 1 90 ? 1.911 12.502 5.690 1.00 82.81 90 ASP A C 1
ATOM 705 O O . ASP A 1 90 ? 1.172 13.431 6.025 1.00 82.81 90 ASP A O 1
ATOM 709 N N . CYS A 1 91 ? 1.577 11.675 4.695 1.00 85.38 91 CYS A N 1
ATOM 710 C CA . CYS A 1 91 ? 0.359 11.802 3.892 1.00 85.38 91 CYS A CA 1
ATOM 711 C C . CYS A 1 91 ? -0.913 11.588 4.728 1.00 85.38 91 CYS A C 1
ATOM 713 O O . CYS A 1 91 ? -1.883 12.344 4.617 1.00 85.38 91 CYS A O 1
ATOM 715 N N . TYR A 1 92 ? -0.914 10.589 5.612 1.00 87.75 92 TYR A N 1
ATOM 716 C CA . TYR A 1 92 ? -2.043 10.361 6.516 1.00 87.75 92 TYR A CA 1
ATOM 717 C C . TYR A 1 92 ? -2.152 11.472 7.562 1.00 87.75 92 TYR A C 1
ATOM 719 O O . TYR A 1 92 ? -3.250 11.968 7.820 1.00 87.75 92 TYR A O 1
ATOM 727 N N . VAL A 1 93 ? -1.029 11.949 8.102 1.00 89.19 93 VAL A N 1
ATOM 728 C CA . VAL A 1 93 ? -1.039 13.082 9.037 1.00 89.19 93 VAL A CA 1
ATOM 729 C C . VAL A 1 93 ? -1.621 14.339 8.392 1.00 89.19 93 VAL A C 1
ATOM 731 O O . VAL A 1 93 ? -2.493 14.984 8.977 1.00 89.19 93 VAL A O 1
ATOM 734 N N . ALA A 1 94 ? -1.244 14.634 7.146 1.00 83.94 94 ALA A N 1
ATOM 735 C CA . ALA A 1 94 ? -1.792 15.758 6.388 1.00 83.94 94 ALA A CA 1
ATOM 736 C C . ALA A 1 94 ? -3.315 15.662 6.154 1.00 83.94 94 ALA A C 1
ATOM 738 O O . ALA A 1 94 ? -3.973 16.683 5.972 1.00 83.94 94 ALA A O 1
ATOM 739 N N . THR A 1 95 ? -3.899 14.458 6.201 1.00 84.62 95 THR A N 1
ATOM 740 C CA . THR A 1 95 ? -5.356 14.236 6.079 1.00 84.62 95 THR A CA 1
ATOM 741 C C . THR A 1 95 ? -6.076 14.151 7.431 1.00 84.62 95 THR A C 1
ATOM 743 O O . THR A 1 95 ? -7.226 13.708 7.517 1.00 84.62 95 THR A O 1
ATOM 746 N N . GLY A 1 96 ? -5.422 14.618 8.498 1.00 90.81 96 GLY A N 1
ATOM 747 C CA . GLY A 1 96 ? -6.005 14.754 9.832 1.00 90.81 96 GLY A CA 1
ATOM 748 C C . GLY A 1 96 ? -5.929 13.491 10.687 1.00 90.81 96 GLY A C 1
ATOM 749 O O . GLY A 1 96 ? -6.627 13.401 11.699 1.00 90.81 96 GLY A O 1
ATOM 750 N N . TRP A 1 97 ? -5.114 12.510 10.298 1.00 94.75 97 TRP A N 1
ATOM 751 C CA . TRP A 1 97 ? -4.803 11.372 11.154 1.00 94.75 97 TRP A CA 1
ATOM 752 C C . TRP A 1 97 ? -3.683 11.714 12.138 1.00 94.75 97 TRP A C 1
ATOM 754 O O . TRP A 1 97 ? -2.721 12.400 11.812 1.00 94.75 97 TRP A O 1
ATOM 764 N N . LYS A 1 98 ? -3.765 11.188 13.354 1.00 94.75 98 LYS A N 1
ATOM 765 C CA . LYS A 1 98 ? -2.662 11.193 14.309 1.00 94.75 98 LYS A CA 1
ATOM 766 C C . LYS A 1 98 ? -1.918 9.873 14.191 1.00 94.75 98 LYS A C 1
ATOM 768 O O . LYS A 1 98 ? -2.525 8.815 14.322 1.00 94.75 98 LYS A O 1
ATOM 773 N N . HIS A 1 99 ? -0.614 9.925 13.960 1.00 94.00 99 HIS A N 1
ATOM 774 C CA . HIS A 1 99 ? 0.220 8.730 13.964 1.00 94.00 99 HIS A CA 1
ATOM 775 C C . HIS A 1 99 ? 0.358 8.175 15.395 1.00 94.00 99 HIS A C 1
ATOM 777 O O . HIS A 1 99 ? 0.644 8.928 16.326 1.00 94.00 99 HIS A O 1
ATOM 783 N N . VAL A 1 100 ? 0.106 6.875 15.572 1.00 94.44 100 VAL A N 1
ATOM 784 C CA . VAL A 1 100 ? 0.098 6.189 16.878 1.00 94.44 100 VAL A CA 1
ATOM 785 C C . VAL A 1 100 ? 1.310 5.282 17.033 1.00 94.44 100 VAL A C 1
ATOM 787 O O . VAL A 1 100 ? 1.960 5.297 18.073 1.00 94.44 100 VAL A O 1
ATOM 790 N N . SER A 1 101 ? 1.619 4.471 16.021 1.00 94.00 101 SER A N 1
ATOM 791 C CA . SER A 1 101 ? 2.773 3.572 16.068 1.00 94.00 101 SER A CA 1
ATOM 792 C C . SER A 1 101 ? 3.255 3.231 14.669 1.00 94.00 101 SER A C 1
ATOM 794 O O . SER A 1 101 ? 2.430 3.114 13.770 1.00 94.00 101 SER A O 1
ATOM 796 N N . ARG A 1 102 ? 4.566 3.018 14.524 1.00 93.75 102 ARG A N 1
ATOM 797 C CA . ARG A 1 102 ? 5.232 2.525 13.313 1.00 93.75 102 ARG A CA 1
ATOM 798 C C . ARG A 1 102 ? 6.098 1.335 13.687 1.00 93.75 102 ARG A C 1
ATOM 800 O O . ARG A 1 102 ? 6.864 1.415 14.646 1.00 93.75 102 ARG A O 1
ATOM 807 N N . LYS A 1 103 ? 6.000 0.248 12.930 1.00 94.56 103 LYS A N 1
ATOM 808 C CA . LYS A 1 103 ? 6.835 -0.945 13.091 1.00 94.56 103 LYS A CA 1
ATOM 809 C C . LYS A 1 103 ? 7.387 -1.363 11.737 1.00 94.56 103 LYS A C 1
ATOM 811 O O . LYS A 1 103 ? 6.630 -1.470 10.777 1.00 94.56 103 LYS A O 1
ATOM 816 N N . ILE A 1 104 ? 8.691 -1.616 11.673 1.00 95.19 104 ILE A N 1
ATOM 817 C CA . ILE A 1 104 ? 9.307 -2.309 10.539 1.00 95.19 104 ILE A CA 1
ATOM 818 C C . ILE A 1 104 ? 9.134 -3.806 10.794 1.00 95.19 104 ILE A C 1
ATOM 820 O O . ILE A 1 104 ? 9.536 -4.308 11.843 1.00 95.19 104 ILE A O 1
ATOM 824 N N . ILE A 1 105 ? 8.498 -4.501 9.859 1.00 95.69 105 ILE A N 1
ATOM 825 C CA . ILE A 1 105 ? 8.245 -5.936 9.916 1.00 95.69 105 ILE A CA 1
ATOM 826 C C . ILE A 1 105 ? 9.245 -6.620 8.988 1.00 95.69 105 ILE A C 1
ATOM 828 O O . ILE A 1 105 ? 9.177 -6.468 7.764 1.00 95.69 105 ILE A O 1
ATOM 832 N N . GLN A 1 106 ? 10.176 -7.362 9.586 1.00 93.50 106 GLN A N 1
ATOM 833 C CA . GLN A 1 106 ? 11.065 -8.249 8.849 1.00 93.50 106 GLN A CA 1
ATOM 834 C C . GLN A 1 106 ? 10.320 -9.545 8.534 1.00 93.50 106 GLN A C 1
ATOM 836 O O . GLN A 1 106 ? 9.634 -10.093 9.396 1.00 93.50 106 GLN A O 1
ATOM 841 N N . LEU A 1 107 ? 10.442 -10.021 7.300 1.00 89.56 107 LEU A N 1
ATOM 842 C CA . LEU A 1 107 ? 9.790 -11.242 6.842 1.00 89.56 107 LEU A CA 1
ATOM 843 C C . LEU A 1 107 ? 10.860 -12.325 6.709 1.00 89.56 107 LEU A C 1
ATOM 845 O O . LEU A 1 107 ? 11.920 -12.061 6.150 1.00 89.56 107 LEU A O 1
ATOM 849 N N . GLU A 1 108 ? 10.599 -13.509 7.263 1.00 80.31 108 GLU A N 1
ATOM 850 C CA . GLU A 1 108 ? 11.618 -14.550 7.490 1.00 80.31 108 GLU A CA 1
ATOM 851 C C . GLU A 1 108 ? 12.320 -15.013 6.200 1.00 80.31 108 GLU A C 1
ATOM 853 O O . GLU A 1 108 ? 13.509 -15.315 6.230 1.00 80.31 108 GLU A O 1
ATOM 858 N N . ASP A 1 109 ? 11.621 -14.965 5.062 1.00 73.94 109 ASP A N 1
ATOM 859 C CA . ASP A 1 109 ? 12.099 -15.482 3.773 1.00 73.94 109 ASP A CA 1
ATOM 860 C C . ASP A 1 109 ? 12.439 -14.389 2.741 1.00 73.94 109 ASP A C 1
ATOM 862 O O . ASP A 1 109 ? 12.556 -14.673 1.545 1.00 73.94 109 ASP A O 1
ATOM 866 N N . ASN A 1 110 ? 12.518 -13.113 3.143 1.00 73.19 110 ASN A N 1
ATOM 867 C CA . ASN A 1 110 ? 12.730 -12.028 2.183 1.00 73.19 110 ASN A CA 1
ATOM 868 C C . ASN A 1 110 ? 13.416 -10.794 2.793 1.00 73.19 110 ASN A C 1
ATOM 870 O O . ASN A 1 110 ? 12.932 -10.219 3.767 1.00 73.19 110 ASN A O 1
ATOM 874 N N . ASP A 1 111 ? 14.458 -10.301 2.118 1.00 80.62 111 ASP A N 1
ATOM 875 C CA . ASP A 1 111 ? 15.140 -9.025 2.406 1.00 80.62 111 ASP A CA 1
ATOM 876 C C . ASP A 1 111 ? 14.289 -7.784 2.079 1.00 80.62 111 ASP A C 1
ATOM 878 O O . ASP A 1 111 ? 14.762 -6.649 2.132 1.00 80.62 111 ASP A O 1
ATOM 882 N N . TRP A 1 112 ? 13.019 -7.981 1.733 1.00 90.06 112 TRP A N 1
ATOM 883 C CA . TRP A 1 112 ? 12.050 -6.935 1.463 1.00 90.06 112 TRP A CA 1
ATOM 884 C C . TRP A 1 112 ? 11.101 -6.747 2.660 1.00 90.06 112 TRP A C 1
ATOM 886 O O . TRP A 1 112 ? 10.005 -7.331 2.676 1.00 90.06 112 TRP A O 1
ATOM 896 N N . PRO A 1 113 ? 11.486 -5.947 3.673 1.00 93.44 113 PRO A N 1
ATOM 897 C CA . PRO A 1 113 ? 10.628 -5.635 4.813 1.00 93.44 113 PRO A CA 1
ATOM 898 C C . PRO A 1 113 ? 9.409 -4.802 4.399 1.00 93.44 113 PRO A C 1
ATOM 900 O O . PRO A 1 113 ? 9.355 -4.211 3.316 1.00 93.44 113 PRO A O 1
ATOM 903 N N . CYS A 1 114 ? 8.419 -4.731 5.284 1.00 96.12 114 CYS A N 1
ATOM 904 C CA . CYS A 1 114 ? 7.318 -3.777 5.174 1.00 96.12 114 CYS A CA 1
ATOM 905 C C . CYS A 1 114 ? 7.203 -2.925 6.439 1.00 96.12 114 CYS A C 1
ATOM 907 O O . CYS A 1 114 ? 7.765 -3.246 7.484 1.00 96.12 114 CYS A O 1
ATOM 909 N N . VAL A 1 115 ? 6.488 -1.811 6.338 1.00 96.56 115 VAL A N 1
ATOM 910 C CA . VAL A 1 115 ? 6.176 -0.938 7.467 1.00 96.56 115 VAL A CA 1
ATOM 911 C C . VAL A 1 115 ? 4.696 -1.060 7.779 1.00 96.56 115 VAL A C 1
ATOM 913 O O . VAL A 1 115 ? 3.869 -0.906 6.887 1.00 96.56 115 VAL A O 1
ATOM 916 N N . ALA A 1 116 ? 4.376 -1.322 9.043 1.00 97.25 116 ALA A N 1
ATOM 917 C CA . ALA A 1 116 ? 3.027 -1.282 9.584 1.00 97.25 116 ALA A CA 1
ATOM 918 C C . ALA A 1 116 ? 2.878 -0.043 10.473 1.00 97.25 116 ALA A C 1
ATOM 920 O O . ALA A 1 116 ? 3.564 0.077 11.493 1.00 97.25 116 ALA A O 1
ATOM 921 N N . SER A 1 117 ? 1.975 0.860 10.097 1.00 96.62 117 SER A N 1
ATOM 922 C CA . SER A 1 117 ? 1.696 2.092 10.832 1.00 96.62 117 SER A CA 1
ATOM 923 C C . SER A 1 117 ? 0.230 2.170 11.247 1.00 96.62 117 SER A C 1
ATOM 925 O O . SER A 1 117 ? -0.672 2.001 10.426 1.00 96.62 117 SER A O 1
ATOM 927 N N . ILE A 1 118 ? -0.007 2.449 12.528 1.00 96.94 118 ILE A N 1
ATOM 928 C CA . ILE A 1 118 ? -1.339 2.668 13.098 1.00 96.94 118 ILE A CA 1
ATOM 929 C C . ILE A 1 118 ? -1.565 4.165 13.261 1.00 96.94 118 ILE A C 1
ATOM 931 O O . ILE A 1 118 ? -0.691 4.897 13.734 1.00 96.94 118 ILE A O 1
ATOM 935 N N . PHE A 1 119 ? -2.770 4.595 12.915 1.00 96.44 119 PHE A N 1
ATOM 936 C CA . PHE A 1 119 ? -3.229 5.966 13.017 1.00 96.44 119 PHE A CA 1
ATOM 937 C C . PHE A 1 119 ? -4.564 6.047 13.751 1.00 96.44 119 PHE A C 1
ATOM 939 O O . PHE A 1 119 ? -5.335 5.091 13.774 1.00 96.44 119 PHE A O 1
ATOM 946 N N . GLU A 1 120 ? -4.866 7.215 14.304 1.00 96.81 120 GLU A N 1
ATOM 947 C CA . GLU A 1 120 ? -6.112 7.491 15.011 1.00 96.81 120 GLU A CA 1
ATOM 948 C C . GLU A 1 120 ? -6.645 8.887 14.669 1.00 96.81 120 GLU A C 1
ATOM 950 O O . GLU A 1 120 ? -5.885 9.839 14.507 1.00 96.81 120 GLU A O 1
ATOM 955 N N . LYS A 1 121 ? -7.967 9.032 14.573 1.00 94.00 121 LYS A N 1
ATOM 956 C CA . LYS A 1 121 ? -8.645 10.336 14.547 1.00 94.00 121 LYS A CA 1
ATOM 957 C C . LYS A 1 121 ? -9.166 10.705 15.936 1.00 94.00 121 LYS A C 1
ATOM 959 O O . LYS A 1 121 ? -9.514 9.807 16.696 1.00 94.00 121 LYS A O 1
ATOM 964 N N . PRO A 1 122 ? -9.385 12.002 16.238 1.00 92.88 122 PRO A N 1
ATOM 965 C CA . PRO A 1 122 ? -10.005 12.432 17.499 1.00 92.88 122 PRO A CA 1
ATOM 966 C C . PRO A 1 122 ? -11.360 11.776 17.811 1.00 92.88 122 PRO A C 1
ATOM 968 O O . PRO A 1 122 ? -11.771 11.723 18.963 1.00 92.88 122 PRO A O 1
ATOM 971 N N . SER A 1 123 ? -12.054 11.255 16.794 1.00 92.94 123 SER A N 1
ATOM 972 C CA . SER A 1 123 ? -13.296 10.493 16.948 1.00 92.94 123 SER A CA 1
ATOM 973 C C . SER A 1 123 ? -13.106 9.069 17.501 1.00 92.94 123 SER A C 1
ATOM 975 O O . SER A 1 123 ? -14.090 8.341 17.603 1.00 92.94 123 SER A O 1
ATOM 977 N N . GLY A 1 124 ? -11.871 8.633 17.772 1.00 94.12 124 GLY A N 1
ATOM 978 C CA . GLY A 1 124 ? -11.527 7.259 18.162 1.00 94.12 124 GLY A CA 1
ATOM 979 C C . GLY A 1 124 ? -11.534 6.259 17.001 1.00 94.12 124 GLY A C 1
ATOM 980 O O . GLY A 1 124 ? -11.475 5.053 17.215 1.00 94.12 124 GLY A O 1
ATOM 981 N N . GLN A 1 125 ? -11.643 6.732 15.754 1.00 95.62 125 GLN A N 1
ATOM 982 C CA . GLN A 1 125 ? -11.500 5.870 14.582 1.00 95.62 125 GLN A CA 1
ATOM 983 C C . GLN A 1 125 ? -10.020 5.559 14.378 1.00 95.62 125 GLN A C 1
ATOM 985 O O . GLN A 1 125 ? -9.209 6.484 14.357 1.00 95.62 125 GLN A O 1
ATOM 990 N N . GLN A 1 126 ? -9.686 4.289 14.177 1.00 97.50 126 GLN A N 1
ATOM 991 C CA . GLN A 1 126 ? -8.322 3.852 13.913 1.00 97.50 126 GLN A CA 1
ATOM 992 C C . GLN A 1 126 ? -8.150 3.427 12.455 1.00 97.50 126 GLN A C 1
ATOM 994 O O . GLN A 1 126 ? -9.091 2.963 11.806 1.00 97.50 126 GLN A O 1
ATOM 999 N N . ALA A 1 127 ? -6.934 3.573 11.950 1.00 97.38 127 ALA A N 1
ATOM 1000 C CA . ALA A 1 127 ? -6.519 3.029 10.669 1.00 97.38 127 ALA A CA 1
ATOM 1001 C C . ALA A 1 127 ? -5.202 2.276 10.816 1.00 97.38 127 ALA A C 1
ATOM 1003 O O . ALA A 1 127 ? -4.368 2.623 11.650 1.00 97.38 127 ALA A O 1
ATOM 1004 N N . LEU A 1 128 ? -5.027 1.257 9.983 1.00 98.00 128 LEU A N 1
ATOM 1005 C CA . LEU A 1 128 ? -3.768 0.547 9.817 1.00 98.00 128 LEU A CA 1
ATOM 1006 C C . LEU A 1 128 ? -3.360 0.630 8.353 1.00 98.00 128 LEU A C 1
ATOM 1008 O O . LEU A 1 128 ? -4.170 0.387 7.455 1.00 98.00 128 LEU A O 1
ATOM 1012 N N . VAL A 1 129 ? -2.092 0.960 8.143 1.00 98.06 129 VAL A N 1
ATOM 1013 C CA . VAL A 1 129 ? -1.455 0.997 6.832 1.00 98.06 129 VAL A CA 1
ATOM 1014 C C . VAL A 1 129 ? -0.263 0.070 6.866 1.00 98.06 129 VAL A C 1
ATOM 1016 O O . VAL A 1 129 ? 0.621 0.245 7.701 1.00 98.06 129 VAL A O 1
ATOM 1019 N N . VAL A 1 130 ? -0.236 -0.901 5.962 1.00 98.12 130 VAL A N 1
ATOM 1020 C CA . VAL A 1 130 ? 0.939 -1.740 5.732 1.00 98.12 130 VAL A CA 1
ATOM 1021 C C . VAL A 1 130 ? 1.457 -1.437 4.341 1.00 98.12 130 VAL A C 1
ATOM 1023 O O . VAL A 1 130 ? 0.684 -1.480 3.390 1.00 98.12 130 VAL A O 1
ATOM 1026 N N . PHE A 1 131 ? 2.732 -1.086 4.207 1.00 97.81 131 PHE A N 1
ATOM 1027 C CA . PHE A 1 131 ? 3.297 -0.707 2.916 1.00 97.81 131 PHE A CA 1
ATOM 1028 C C . PHE A 1 131 ? 4.758 -1.122 2.763 1.00 97.81 131 PHE A C 1
ATOM 1030 O O . PHE A 1 131 ? 5.477 -1.355 3.734 1.00 97.81 131 PHE A O 1
ATOM 1037 N N . SER A 1 132 ? 5.196 -1.246 1.516 1.00 97.06 132 SER A N 1
ATOM 1038 C CA . SER A 1 132 ? 6.591 -1.499 1.156 1.00 97.06 132 SER A CA 1
ATOM 1039 C C . SER A 1 132 ? 6.870 -0.972 -0.243 1.00 97.06 132 SER A C 1
ATOM 1041 O O . SER A 1 132 ? 5.962 -0.885 -1.072 1.00 97.06 132 SER A O 1
ATOM 1043 N N . LEU A 1 133 ? 8.130 -0.650 -0.514 1.00 96.06 133 LEU A N 1
ATOM 1044 C CA . LEU A 1 133 ? 8.565 -0.115 -1.799 1.00 96.06 133 LEU A CA 1
ATOM 1045 C C . LEU A 1 133 ? 9.594 -1.036 -2.447 1.00 96.06 133 LEU A C 1
ATOM 1047 O O . LEU A 1 133 ? 10.334 -1.705 -1.730 1.00 96.06 133 LEU A O 1
ATOM 1051 N N . PHE A 1 134 ? 9.671 -1.044 -3.773 1.00 95.38 134 PHE A N 1
ATOM 1052 C CA . PHE A 1 134 ? 10.747 -1.689 -4.533 1.00 95.38 134 PHE A CA 1
ATOM 1053 C C . PHE A 1 134 ? 11.224 -0.785 -5.673 1.00 95.38 134 PHE A C 1
ATOM 1055 O O . PHE A 1 134 ? 10.482 0.092 -6.111 1.00 95.38 134 PHE A O 1
ATOM 1062 N N . PHE A 1 135 ? 12.463 -0.973 -6.118 1.00 93.94 135 PHE A N 1
ATOM 1063 C CA . PHE A 1 135 ? 13.032 -0.301 -7.291 1.00 93.94 135 PHE A CA 1
ATOM 1064 C C . PHE A 1 135 ? 12.584 -0.974 -8.589 1.00 93.94 135 PHE A C 1
ATOM 1066 O O . PHE A 1 135 ? 12.095 -2.098 -8.565 1.00 93.94 135 PHE A O 1
ATOM 1073 N N . ASP A 1 136 ? 12.812 -0.340 -9.736 1.00 91.94 136 ASP A N 1
ATOM 1074 C CA . ASP A 1 136 ? 12.367 -0.865 -11.038 1.00 91.94 136 ASP A CA 1
ATOM 1075 C C . ASP A 1 136 ? 12.955 -2.248 -11.398 1.00 91.94 136 ASP A C 1
ATOM 1077 O O . ASP A 1 136 ? 12.335 -2.997 -12.150 1.00 91.94 136 ASP A O 1
ATOM 1081 N N . ASP A 1 137 ? 14.087 -2.640 -10.802 1.00 91.94 137 ASP A N 1
ATOM 1082 C CA . ASP A 1 137 ? 14.684 -3.985 -10.921 1.00 91.94 137 ASP A CA 1
ATOM 1083 C C . ASP A 1 137 ? 14.027 -5.053 -10.016 1.00 91.94 137 ASP A C 1
ATOM 1085 O O . ASP A 1 137 ? 14.367 -6.242 -10.049 1.00 91.94 137 ASP A O 1
ATOM 1089 N N . GLY A 1 138 ? 13.060 -4.652 -9.194 1.00 92.31 138 GLY A N 1
ATOM 1090 C CA . GLY A 1 138 ? 12.364 -5.524 -8.260 1.00 92.31 138 GLY A CA 1
ATOM 1091 C C . GLY A 1 138 ? 13.031 -5.689 -6.898 1.00 92.31 138 GLY A C 1
ATOM 1092 O O . GLY A 1 138 ? 12.529 -6.470 -6.089 1.00 92.31 138 GLY A O 1
ATOM 1093 N N . MET A 1 139 ? 14.145 -5.007 -6.629 1.00 92.69 139 MET A N 1
ATOM 1094 C CA . MET A 1 139 ? 14.796 -5.052 -5.321 1.00 92.69 139 MET A CA 1
ATOM 1095 C C . MET A 1 139 ? 13.993 -4.248 -4.300 1.00 92.69 139 MET A C 1
ATOM 1097 O O . MET A 1 139 ? 13.618 -3.102 -4.548 1.00 92.69 139 MET A O 1
ATOM 1101 N N . GLY A 1 140 ? 13.756 -4.835 -3.127 1.00 93.50 140 GLY A N 1
ATOM 1102 C CA . GLY A 1 140 ? 13.074 -4.160 -2.028 1.00 93.50 140 GLY A CA 1
ATOM 1103 C C . GLY A 1 140 ? 13.835 -2.927 -1.534 1.00 93.50 140 GLY A C 1
ATOM 1104 O O . GLY A 1 140 ? 15.062 -2.930 -1.424 1.00 93.50 140 GLY A O 1
ATOM 1105 N N . VAL A 1 141 ? 13.099 -1.868 -1.205 1.00 93.12 141 VAL A N 1
ATOM 1106 C CA . VAL A 1 141 ? 13.636 -0.685 -0.527 1.00 93.12 141 VAL A CA 1
ATOM 1107 C C . VAL A 1 141 ? 13.580 -0.928 0.975 1.00 93.12 141 VAL A C 1
ATOM 1109 O O . VAL A 1 141 ? 12.515 -1.208 1.530 1.00 93.12 141 VAL A O 1
ATOM 1112 N N . VAL A 1 142 ? 14.724 -0.790 1.641 1.00 92.12 142 VAL A N 1
ATOM 1113 C CA . VAL A 1 142 ? 14.797 -0.862 3.103 1.00 92.12 142 VAL A CA 1
ATOM 1114 C C . VAL A 1 142 ? 14.214 0.423 3.707 1.00 92.12 142 VAL A C 1
ATOM 1116 O O . VAL A 1 142 ? 14.601 1.515 3.284 1.00 92.12 142 VAL A O 1
ATOM 1119 N N . PRO A 1 143 ? 13.273 0.330 4.664 1.00 91.88 143 PRO A N 1
ATOM 1120 C CA . PRO A 1 143 ? 12.772 1.486 5.378 1.00 91.88 143 PRO A CA 1
ATOM 1121 C C . PRO A 1 143 ? 13.837 2.025 6.341 1.00 91.88 143 PRO A C 1
ATOM 1123 O O . PRO A 1 143 ? 14.430 1.248 7.093 1.00 91.88 143 PRO A O 1
ATOM 1126 N N . PRO A 1 144 ? 14.020 3.351 6.419 1.00 89.12 144 PRO A N 1
ATOM 1127 C CA . PRO A 1 144 ? 14.849 3.966 7.445 1.00 89.12 144 PRO A CA 1
ATOM 1128 C C . PRO A 1 144 ? 14.295 3.680 8.849 1.00 89.12 144 PRO A C 1
ATOM 1130 O O . PRO A 1 144 ? 13.074 3.640 9.077 1.00 89.12 144 PRO A O 1
ATOM 1133 N N . ASN A 1 145 ? 15.204 3.495 9.805 1.00 85.12 145 ASN A N 1
ATOM 1134 C CA . ASN A 1 145 ? 14.878 3.198 11.195 1.00 85.12 145 ASN A CA 1
ATOM 1135 C C . ASN A 1 145 ? 14.864 4.481 12.037 1.00 85.12 145 ASN A C 1
ATOM 1137 O O . ASN A 1 145 ? 15.741 4.699 12.867 1.00 85.12 145 ASN A O 1
ATOM 1141 N N . TYR A 1 146 ? 13.870 5.341 11.814 1.00 79.88 146 TYR A N 1
ATOM 1142 C CA . TYR A 1 146 ? 13.624 6.489 12.688 1.00 79.88 146 TYR A CA 1
ATOM 1143 C C . TYR A 1 146 ? 12.436 6.260 13.625 1.00 79.88 146 TYR A C 1
ATOM 1145 O O . TYR A 1 146 ? 11.443 5.602 13.287 1.00 79.88 146 TYR A O 1
ATOM 1153 N N . ASP A 1 147 ? 12.544 6.856 14.809 1.00 68.25 147 ASP A N 1
ATOM 1154 C CA . ASP A 1 147 ? 11.492 6.897 15.813 1.00 68.25 147 ASP A CA 1
ATOM 1155 C C . ASP A 1 147 ? 10.532 8.063 15.529 1.00 68.25 147 ASP A C 1
ATOM 1157 O O . ASP A 1 147 ? 10.839 9.226 15.786 1.00 68.25 147 ASP A O 1
ATOM 1161 N N . LEU A 1 148 ? 9.348 7.747 14.996 1.00 67.94 148 LEU A N 1
ATOM 1162 C CA . LEU A 1 148 ? 8.275 8.725 14.768 1.00 67.94 148 LEU A CA 1
ATOM 1163 C C . LEU A 1 148 ? 7.472 9.058 16.041 1.00 67.94 148 LEU A C 1
ATOM 1165 O O . LEU A 1 148 ? 6.513 9.826 15.957 1.00 67.94 148 LEU A O 1
ATOM 1169 N N . SER A 1 149 ? 7.788 8.449 17.191 1.00 55.41 149 SER A N 1
ATOM 1170 C CA . SER A 1 149 ? 7.069 8.671 18.453 1.00 55.41 149 SER A CA 1
ATOM 1171 C C . SER A 1 149 ? 7.562 9.890 19.228 1.00 55.41 149 SER A C 1
ATOM 1173 O O . SER A 1 149 ? 6.872 10.340 20.147 1.00 55.41 149 SER A O 1
ATOM 1175 N N . GLN A 1 150 ? 8.710 10.463 18.853 1.00 54.00 150 GLN A N 1
ATOM 1176 C CA . GLN A 1 150 ? 9.164 11.695 19.480 1.00 54.00 150 GLN A CA 1
ATOM 1177 C C . GLN A 1 150 ? 8.241 12.844 19.061 1.00 54.00 150 GLN A C 1
ATOM 1179 O O . GLN A 1 150 ? 8.139 13.138 17.865 1.00 54.00 150 GLN A O 1
ATOM 1184 N N . PRO A 1 151 ? 7.534 13.481 20.017 1.00 46.78 151 PRO A N 1
ATOM 1185 C CA . PRO A 1 151 ? 6.726 14.643 19.713 1.00 46.78 151 PRO A CA 1
ATOM 1186 C C . PRO A 1 151 ? 7.651 15.693 19.118 1.00 46.78 151 PRO A C 1
ATOM 1188 O O . PRO A 1 151 ? 8.676 16.048 19.700 1.00 46.78 151 PRO A O 1
ATOM 1191 N N . ASP A 1 152 ? 7.290 16.139 17.924 1.00 47.69 152 ASP A N 1
ATOM 1192 C CA . ASP A 1 152 ? 7.971 17.215 17.238 1.00 47.69 152 ASP A CA 1
ATOM 1193 C C . ASP A 1 152 ? 8.053 18.396 18.209 1.00 47.69 152 ASP A C 1
ATOM 1195 O O . ASP A 1 152 ? 7.026 18.949 18.612 1.00 47.69 152 ASP A O 1
ATOM 1199 N N . ASN A 1 153 ? 9.261 18.750 18.649 1.00 42.81 153 ASN A N 1
ATOM 1200 C CA . ASN A 1 153 ? 9.495 19.944 19.453 1.00 42.81 153 ASN A CA 1
ATOM 1201 C C . ASN A 1 153 ? 9.345 21.171 18.537 1.00 42.81 153 ASN A C 1
ATOM 1203 O O . ASN A 1 153 ? 10.312 21.867 18.249 1.00 42.81 153 ASN A O 1
ATOM 1207 N N . GLY A 1 154 ? 8.127 21.378 18.029 1.00 42.84 154 GLY A N 1
ATOM 1208 C CA . GLY A 1 154 ? 7.533 22.593 17.473 1.00 42.84 154 GLY A CA 1
ATOM 1209 C C . GLY A 1 154 ? 8.196 23.296 16.290 1.00 42.84 154 GLY A C 1
ATOM 1210 O O . GLY A 1 154 ? 7.579 24.215 15.768 1.00 42.84 154 GLY A O 1
ATOM 1211 N N . ASN A 1 155 ? 9.407 22.926 15.869 1.00 46.38 155 ASN A N 1
ATOM 1212 C CA . ASN A 1 155 ? 10.224 23.802 15.024 1.00 46.38 155 ASN A CA 1
ATOM 1213 C C . ASN A 1 155 ? 10.951 23.117 13.863 1.00 46.38 155 ASN A C 1
ATOM 1215 O O . ASN A 1 155 ? 11.687 23.802 13.156 1.00 46.38 155 ASN A O 1
ATOM 1219 N N . ARG A 1 156 ? 10.772 21.810 13.643 1.00 48.66 156 ARG A N 1
ATOM 1220 C CA . ARG A 1 156 ? 11.342 21.146 12.465 1.00 48.66 156 ARG A CA 1
ATOM 1221 C C . ARG A 1 156 ? 10.315 21.132 11.346 1.00 48.66 156 ARG A C 1
ATOM 1223 O O . ARG A 1 156 ? 9.256 20.517 11.455 1.00 48.66 156 ARG A O 1
ATOM 1230 N N . GLY A 1 157 ? 10.612 21.853 10.270 1.00 50.69 157 GLY A N 1
ATOM 1231 C CA . GLY A 1 157 ? 9.758 21.863 9.090 1.00 50.69 157 GLY A CA 1
ATOM 1232 C C . GLY A 1 157 ? 9.688 20.469 8.463 1.00 50.69 157 GLY A C 1
ATOM 1233 O O . GLY A 1 157 ? 10.588 19.650 8.638 1.00 50.69 157 GLY A O 1
ATOM 1234 N N . ILE A 1 158 ? 8.650 20.213 7.662 1.00 52.69 158 ILE A N 1
ATOM 1235 C CA . ILE A 1 158 ? 8.550 19.010 6.813 1.00 52.69 158 ILE A CA 1
ATOM 1236 C C . ILE A 1 158 ? 9.869 18.754 6.055 1.00 52.69 158 ILE A C 1
ATOM 1238 O O . ILE A 1 158 ? 10.300 17.612 5.956 1.00 52.69 158 ILE A O 1
ATOM 1242 N N . LEU A 1 159 ? 10.548 19.819 5.608 1.00 48.34 159 LEU A N 1
ATOM 1243 C CA . LEU A 1 159 ? 11.846 19.782 4.923 1.00 48.34 159 LEU A CA 1
ATOM 1244 C C . LEU A 1 159 ? 13.011 19.269 5.790 1.00 48.34 159 LEU A C 1
ATOM 1246 O O . LEU A 1 159 ? 13.875 18.568 5.270 1.00 48.34 159 LEU A O 1
ATOM 1250 N N . ASP A 1 160 ? 13.024 19.537 7.098 1.00 51.75 160 ASP A N 1
ATOM 1251 C CA . ASP A 1 160 ? 14.097 19.069 7.991 1.00 51.75 160 ASP A CA 1
ATOM 1252 C C . ASP A 1 160 ? 14.038 17.545 8.168 1.00 51.75 160 ASP A C 1
ATOM 1254 O O . ASP A 1 160 ? 15.065 16.870 8.213 1.00 51.75 160 ASP A O 1
ATOM 1258 N N . ARG A 1 161 ? 12.825 16.974 8.154 1.00 55.06 161 ARG A N 1
ATOM 1259 C CA . ARG A 1 161 ? 12.613 15.517 8.174 1.00 55.06 161 ARG A CA 1
ATOM 1260 C C . ARG A 1 161 ? 13.013 14.831 6.866 1.00 55.06 161 ARG A C 1
ATOM 1262 O O . ARG A 1 161 ? 13.241 13.626 6.876 1.00 55.06 161 ARG A O 1
ATOM 1269 N N . PHE A 1 162 ? 13.094 15.562 5.750 1.00 53.06 162 PHE A N 1
ATOM 1270 C CA . PHE A 1 162 ? 13.688 15.049 4.509 1.00 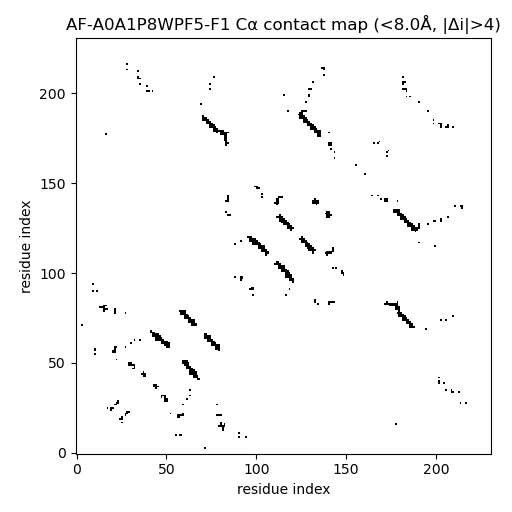53.06 162 PHE A CA 1
ATOM 1271 C C . PHE A 1 162 ? 15.223 15.032 4.581 1.00 53.06 162 PHE A C 1
ATOM 1273 O O . PHE A 1 162 ? 15.832 14.140 4.000 1.00 53.06 162 PHE A O 1
ATOM 1280 N N . GLY A 1 163 ? 15.841 15.972 5.307 1.00 49.06 163 GLY A N 1
ATOM 1281 C CA . GLY A 1 163 ? 17.298 16.062 5.473 1.00 49.06 163 GLY A CA 1
ATOM 1282 C C . GLY A 1 163 ? 17.895 14.950 6.341 1.00 49.06 163 GLY A C 1
ATOM 1283 O O . GLY A 1 163 ? 18.898 14.350 5.958 1.00 49.06 163 GLY A O 1
ATOM 1284 N N . ASP A 1 164 ? 17.231 14.598 7.448 1.00 50.19 164 ASP A N 1
ATOM 1285 C CA . ASP A 1 164 ? 17.663 13.513 8.351 1.00 50.19 164 ASP A CA 1
ATOM 1286 C C . ASP A 1 164 ? 17.606 12.109 7.682 1.00 50.19 164 ASP A C 1
ATOM 1288 O O . ASP A 1 164 ? 18.104 11.131 8.234 1.00 50.19 164 ASP A O 1
ATOM 1292 N N . ARG A 1 165 ? 17.056 11.986 6.459 1.00 54.22 165 ARG A N 1
ATOM 1293 C CA . ARG A 1 165 ? 16.973 10.726 5.684 1.00 54.22 165 ARG A CA 1
ATOM 1294 C C . ARG A 1 165 ? 18.302 10.264 5.072 1.00 54.22 165 ARG A C 1
ATOM 1296 O O . ARG A 1 165 ? 18.370 9.137 4.592 1.00 54.22 165 ARG A O 1
ATOM 1303 N N . MET A 1 166 ? 19.342 11.101 5.053 1.00 48.75 166 MET A N 1
ATOM 1304 C CA . MET A 1 166 ? 20.589 10.827 4.314 1.00 48.75 166 MET A CA 1
ATOM 1305 C C . MET A 1 166 ? 21.707 10.143 5.126 1.00 48.75 166 MET A C 1
ATOM 1307 O O . MET A 1 166 ? 22.767 9.874 4.564 1.00 48.75 166 MET A O 1
ATOM 1311 N N . SER A 1 167 ? 21.522 9.853 6.421 1.00 44.19 167 SER A N 1
ATOM 1312 C CA . SER A 1 167 ? 22.631 9.412 7.293 1.00 44.19 167 SER A CA 1
ATOM 1313 C C . SER A 1 167 ? 22.761 7.903 7.550 1.00 44.19 167 SER A C 1
ATOM 1315 O O . SER A 1 167 ? 23.794 7.492 8.077 1.00 44.19 167 SER A O 1
ATOM 1317 N N . ASP A 1 168 ? 21.797 7.064 7.158 1.00 49.34 168 ASP A N 1
ATOM 1318 C CA . ASP A 1 168 ? 21.853 5.620 7.443 1.00 49.34 168 ASP A CA 1
ATOM 1319 C C . ASP A 1 168 ? 22.396 4.811 6.251 1.00 49.34 168 ASP A C 1
ATOM 1321 O O . ASP A 1 168 ? 21.766 4.689 5.199 1.00 49.34 168 ASP A O 1
ATOM 1325 N N . LEU A 1 169 ? 23.587 4.234 6.435 1.00 48.47 169 LEU A N 1
ATOM 1326 C CA . LEU A 1 169 ? 24.443 3.589 5.428 1.00 48.47 169 LEU A CA 1
ATOM 1327 C C . LEU A 1 169 ? 23.972 2.182 4.982 1.00 48.47 169 LEU A C 1
ATOM 1329 O O . LEU A 1 169 ? 24.738 1.223 5.063 1.00 48.47 169 LEU A O 1
ATOM 1333 N N . HIS A 1 170 ? 22.740 2.029 4.484 1.00 55.62 170 HIS A N 1
ATOM 1334 C CA . HIS A 1 170 ? 22.362 0.829 3.717 1.00 55.62 170 HIS A CA 1
ATOM 1335 C C . HIS A 1 170 ? 22.565 1.091 2.210 1.00 55.62 170 HIS A C 1
ATOM 1337 O O . HIS A 1 170 ? 22.147 2.149 1.738 1.00 55.62 170 HIS A O 1
ATOM 1343 N N . PRO A 1 171 ? 23.151 0.171 1.412 1.00 58.12 171 PRO A N 1
ATOM 1344 C CA . PRO A 1 171 ? 23.371 0.388 -0.026 1.00 58.12 171 PRO A CA 1
ATOM 1345 C C . PRO A 1 171 ? 22.096 0.755 -0.801 1.00 58.12 171 PRO A C 1
ATOM 1347 O O . PRO A 1 171 ? 22.136 1.552 -1.735 1.00 58.12 171 PRO A O 1
ATOM 1350 N N . SER A 1 172 ? 20.939 0.238 -0.374 1.00 58.78 172 SER A N 1
ATOM 1351 C CA . SER A 1 172 ? 19.638 0.607 -0.945 1.00 58.78 172 SER A CA 1
ATOM 1352 C C . SER A 1 172 ? 19.232 2.057 -0.665 1.00 58.78 172 SER A C 1
ATOM 1354 O O . SER A 1 172 ? 18.478 2.619 -1.448 1.00 58.78 172 SER A O 1
ATOM 1356 N N . HIS A 1 173 ? 19.708 2.683 0.417 1.00 64.06 173 HIS A N 1
ATOM 1357 C CA . HIS A 1 173 ? 19.397 4.084 0.731 1.00 64.06 173 HIS A CA 1
ATOM 1358 C C . HIS A 1 173 ? 20.144 5.072 -0.176 1.00 64.06 173 HIS A C 1
ATOM 1360 O O . HIS A 1 173 ? 19.752 6.230 -0.269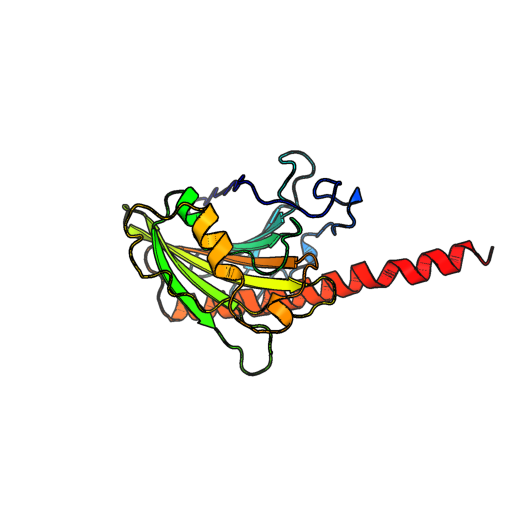 1.00 64.06 173 HIS A O 1
ATOM 1366 N N . GLN A 1 174 ? 21.207 4.628 -0.856 1.00 69.25 174 GLN A N 1
ATOM 1367 C CA . GLN A 1 174 ? 21.989 5.470 -1.766 1.00 69.25 174 GLN A CA 1
ATOM 1368 C C . GLN A 1 174 ? 21.472 5.443 -3.208 1.00 69.25 174 GLN A C 1
ATOM 1370 O O . GLN A 1 174 ? 21.863 6.291 -4.013 1.00 69.25 174 GLN A O 1
ATOM 1375 N N . ARG A 1 175 ? 20.593 4.491 -3.549 1.00 81.31 175 ARG A N 1
ATOM 1376 C CA . ARG A 1 175 ? 20.012 4.399 -4.890 1.00 81.31 175 ARG A CA 1
ATOM 1377 C C . ARG A 1 175 ? 19.106 5.600 -5.151 1.00 81.31 175 ARG A C 1
ATOM 1379 O O . ARG A 1 175 ? 18.228 5.912 -4.353 1.00 81.31 175 ARG A O 1
ATOM 1386 N N . GLN A 1 176 ? 19.321 6.243 -6.296 1.00 81.50 176 GLN A N 1
ATOM 1387 C CA . GLN A 1 176 ? 18.507 7.360 -6.792 1.00 81.50 176 GLN A CA 1
ATOM 1388 C C . GLN A 1 176 ? 17.450 6.897 -7.810 1.00 81.50 176 GLN A C 1
ATOM 1390 O O . GLN A 1 176 ? 16.809 7.720 -8.466 1.00 81.50 176 GLN A O 1
ATOM 1395 N N . ASP A 1 177 ? 17.281 5.582 -7.950 1.00 86.81 177 ASP A N 1
ATOM 1396 C CA . ASP A 1 177 ? 16.338 4.993 -8.891 1.00 86.81 177 ASP A CA 1
ATOM 1397 C C . ASP A 1 177 ? 14.886 5.248 -8.443 1.00 86.81 177 ASP A C 1
ATOM 1399 O O . ASP A 1 177 ? 14.613 5.317 -7.234 1.00 86.81 177 ASP A O 1
ATOM 1403 N N . PRO A 1 178 ? 13.944 5.366 -9.396 1.00 90.00 178 PRO A N 1
ATOM 1404 C CA . PRO A 1 178 ? 12.522 5.407 -9.096 1.00 90.00 178 PRO A CA 1
ATOM 1405 C C . PRO A 1 178 ? 12.069 4.164 -8.326 1.00 90.00 178 PRO A C 1
ATOM 1407 O O . PRO A 1 178 ? 12.542 3.050 -8.560 1.00 90.00 178 PRO A O 1
ATOM 1410 N N . THR A 1 179 ? 11.109 4.352 -7.429 1.00 93.25 179 THR A N 1
ATOM 1411 C CA . THR A 1 179 ? 10.501 3.276 -6.650 1.00 93.25 179 THR A CA 1
ATOM 1412 C C . THR A 1 179 ? 9.012 3.157 -6.927 1.00 93.25 179 THR A C 1
ATOM 1414 O O . THR A 1 179 ? 8.355 4.074 -7.430 1.00 93.25 179 THR A O 1
ATOM 1417 N N . ARG A 1 180 ? 8.482 1.970 -6.643 1.00 94.62 180 ARG A N 1
ATOM 1418 C CA . ARG A 1 180 ? 7.075 1.596 -6.757 1.00 94.62 180 ARG A CA 1
ATOM 1419 C C . ARG A 1 180 ? 6.571 1.202 -5.381 1.00 94.62 180 ARG A C 1
ATOM 1421 O O . ARG A 1 180 ? 7.234 0.441 -4.674 1.00 94.62 180 ARG A O 1
ATOM 1428 N N . GLN A 1 181 ? 5.418 1.730 -4.988 1.00 95.62 181 GLN A N 1
ATOM 1429 C CA . GLN A 1 181 ? 4.877 1.552 -3.645 1.00 95.62 181 GLN A CA 1
ATOM 1430 C C . GLN A 1 181 ? 3.658 0.635 -3.664 1.00 95.62 181 GLN A C 1
ATOM 1432 O O . GLN A 1 181 ? 2.671 0.893 -4.345 1.00 95.62 181 GLN A O 1
ATOM 1437 N N . CYS A 1 182 ? 3.711 -0.416 -2.852 1.00 97.44 182 CYS A N 1
ATOM 1438 C CA . CYS A 1 182 ? 2.571 -1.274 -2.545 1.00 97.44 182 CYS A CA 1
ATOM 1439 C C . CYS A 1 182 ? 2.035 -0.890 -1.167 1.00 97.44 182 CYS A C 1
ATOM 1441 O O . CYS A 1 182 ? 2.831 -0.733 -0.239 1.00 97.44 182 CYS A O 1
ATOM 1443 N N . GLN A 1 183 ? 0.718 -0.797 -1.002 1.00 97.75 183 GLN A N 1
ATOM 1444 C CA . GLN A 1 183 ? 0.112 -0.541 0.304 1.00 97.75 183 GLN A CA 1
ATOM 1445 C C . GLN A 1 183 ? -1.221 -1.267 0.490 1.00 97.75 183 GLN A C 1
ATOM 1447 O O . GLN A 1 183 ? -1.957 -1.495 -0.469 1.00 97.75 183 GLN A O 1
ATOM 1452 N N . VAL A 1 184 ? -1.560 -1.542 1.745 1.00 98.44 184 VAL A N 1
ATOM 1453 C CA . VAL A 1 184 ? -2.884 -1.967 2.194 1.00 98.44 184 VAL A CA 1
ATOM 1454 C C . VAL A 1 184 ? -3.345 -1.031 3.302 1.00 98.44 184 VAL A C 1
ATOM 1456 O O . VAL A 1 184 ? -2.635 -0.822 4.284 1.00 98.44 184 VAL A O 1
ATOM 1459 N N . PHE A 1 185 ? -4.536 -0.468 3.136 1.00 98.12 185 PHE A N 1
ATOM 1460 C CA . PHE A 1 185 ? -5.165 0.466 4.060 1.00 98.12 185 PHE A CA 1
ATOM 1461 C C . PHE A 1 185 ? -6.471 -0.120 4.600 1.00 98.12 185 PHE A C 1
ATOM 1463 O O . PHE A 1 185 ? -7.355 -0.484 3.822 1.00 98.12 185 PHE A O 1
ATOM 1470 N N . VAL A 1 186 ? -6.622 -0.165 5.924 1.00 97.81 186 VAL A N 1
ATOM 1471 C CA . VAL A 1 186 ? -7.878 -0.533 6.594 1.00 97.81 186 VAL A CA 1
ATOM 1472 C C . VAL A 1 186 ? -8.288 0.529 7.602 1.00 97.81 186 VAL A C 1
ATOM 1474 O O . VAL A 1 186 ? -7.448 1.192 8.211 1.00 97.81 186 VAL A O 1
ATOM 1477 N N . VAL A 1 187 ? -9.596 0.653 7.819 1.00 96.44 187 VAL A N 1
ATOM 1478 C CA . VAL A 1 187 ? -10.176 1.536 8.835 1.00 96.44 187 VAL A CA 1
ATOM 1479 C C . VAL A 1 187 ? -11.106 0.732 9.726 1.00 96.44 187 VAL A C 1
ATOM 1481 O O . VAL A 1 187 ? -11.995 0.038 9.236 1.00 96.44 187 VAL A O 1
ATOM 1484 N N . GLY A 1 188 ? -10.942 0.869 11.038 1.00 92.00 188 GLY A N 1
ATOM 1485 C CA . GLY A 1 188 ? -11.726 0.151 12.035 1.00 92.00 188 GLY A CA 1
ATOM 1486 C C . GLY A 1 188 ? -11.940 0.967 13.305 1.00 92.00 188 GLY A C 1
ATOM 1487 O O . GLY A 1 188 ? -11.419 2.069 13.469 1.00 92.00 188 GLY A O 1
ATOM 1488 N N . ARG A 1 189 ? -12.741 0.428 14.229 1.00 88.06 189 ARG A N 1
ATOM 1489 C CA . ARG A 1 189 ? -12.858 0.997 15.585 1.00 88.06 189 ARG A CA 1
ATOM 1490 C C . ARG A 1 189 ? -11.676 0.613 16.470 1.00 88.06 189 ARG A C 1
ATOM 1492 O O . ARG A 1 189 ? -11.313 1.379 17.349 1.00 88.06 189 ARG A O 1
ATOM 1499 N N . GLN A 1 190 ? -11.103 -0.564 16.237 1.00 93.12 190 GLN A N 1
ATOM 1500 C CA . GLN A 1 190 ? -9.964 -1.078 16.981 1.00 93.12 190 GLN A CA 1
ATOM 1501 C C . GLN A 1 190 ? -9.093 -1.918 16.049 1.00 93.12 190 GLN A C 1
ATOM 1503 O O . GLN A 1 190 ? -9.594 -2.829 15.389 1.00 93.12 190 GLN A O 1
ATOM 1508 N N . ILE A 1 191 ? -7.800 -1.615 16.007 1.00 96.56 191 ILE A N 1
ATOM 1509 C CA . ILE A 1 191 ? -6.791 -2.410 15.313 1.00 96.56 191 ILE A CA 1
ATOM 1510 C C . ILE A 1 191 ? -6.119 -3.311 16.352 1.00 96.56 191 ILE A C 1
ATOM 1512 O O . ILE A 1 191 ? -5.314 -2.853 17.158 1.00 96.56 191 ILE A O 1
ATOM 1516 N N . GLY A 1 192 ? -6.510 -4.586 16.368 1.00 95.94 192 GLY A N 1
ATOM 1517 C CA . GLY A 1 192 ? -5.892 -5.617 17.207 1.00 95.94 192 GLY A CA 1
ATOM 1518 C C . GLY A 1 192 ? -4.830 -6.425 16.460 1.00 95.94 192 GLY A C 1
ATOM 1519 O O . GLY A 1 192 ? -4.670 -6.293 15.244 1.00 95.94 192 GLY A O 1
ATOM 1520 N N . ASP A 1 193 ? -4.143 -7.310 17.180 1.00 96.81 193 ASP A N 1
ATOM 1521 C CA . ASP A 1 193 ? -3.064 -8.139 16.626 1.00 96.81 193 ASP A CA 1
ATOM 1522 C C . ASP A 1 193 ? -3.547 -9.059 15.499 1.00 96.81 193 ASP A C 1
ATOM 1524 O O . ASP A 1 193 ? -2.879 -9.172 14.475 1.00 96.81 193 ASP A O 1
ATOM 1528 N N . THR A 1 194 ? -4.738 -9.654 15.639 1.00 96.81 194 THR A N 1
ATOM 1529 C CA . THR A 1 194 ? -5.335 -10.502 14.594 1.00 96.81 194 THR A CA 1
ATOM 1530 C C . THR A 1 194 ? -5.530 -9.727 13.294 1.00 96.81 194 THR A C 1
ATOM 1532 O O . THR A 1 194 ? -5.006 -10.133 12.265 1.00 96.81 194 THR A O 1
ATOM 1535 N N . LEU A 1 195 ? -6.206 -8.571 13.340 1.00 96.94 195 LEU A N 1
ATOM 1536 C CA . LEU A 1 195 ? -6.395 -7.732 12.152 1.00 96.94 195 LEU A CA 1
ATOM 1537 C C . LEU A 1 195 ? -5.053 -7.262 11.577 1.00 96.94 195 LEU A C 1
ATOM 1539 O O . LEU A 1 195 ? -4.873 -7.229 10.365 1.00 96.94 195 LEU A O 1
ATOM 1543 N N . THR A 1 196 ? -4.097 -6.923 12.442 1.00 97.75 196 THR A N 1
ATOM 1544 C CA . THR A 1 196 ? -2.761 -6.503 12.009 1.00 97.75 196 THR A CA 1
ATOM 1545 C C . THR A 1 196 ? -2.069 -7.602 11.214 1.00 97.75 196 THR A C 1
ATOM 1547 O O . THR A 1 196 ? -1.553 -7.334 10.131 1.00 97.75 196 THR A O 1
ATOM 1550 N N . LYS A 1 197 ? -2.110 -8.843 11.710 1.00 97.19 197 LYS A N 1
ATOM 1551 C CA . LYS A 1 197 ? -1.562 -10.002 11.009 1.00 97.19 197 LYS A CA 1
ATOM 1552 C C . LYS A 1 197 ? -2.255 -10.224 9.662 1.00 97.19 197 LYS A C 1
ATOM 1554 O O . LYS A 1 197 ? -1.569 -10.328 8.654 1.00 97.19 197 LYS A O 1
ATOM 1559 N N . GLU A 1 198 ? -3.587 -10.216 9.628 1.00 97.62 198 GLU A N 1
ATOM 1560 C CA . GLU A 1 198 ? -4.361 -10.418 8.393 1.00 97.62 198 GLU A CA 1
ATOM 1561 C C . GLU A 1 198 ? -4.051 -9.367 7.317 1.00 97.62 198 GLU A C 1
ATOM 1563 O O . GLU A 1 198 ? -3.958 -9.679 6.130 1.00 97.62 198 GLU A O 1
ATOM 1568 N N . VAL A 1 199 ? -3.851 -8.108 7.716 1.00 98.12 199 VAL A N 1
ATOM 1569 C CA . VAL A 1 199 ? -3.495 -7.026 6.785 1.00 98.12 199 VAL A CA 1
ATOM 1570 C C . VAL A 1 199 ? -2.046 -7.148 6.310 1.00 98.12 199 VAL A C 1
ATOM 1572 O O . VAL A 1 199 ? -1.769 -6.867 5.143 1.00 98.12 199 VAL A O 1
ATOM 1575 N N . ILE A 1 200 ? -1.125 -7.593 7.172 1.00 97.62 200 ILE A N 1
ATOM 1576 C CA . ILE A 1 200 ? 0.253 -7.910 6.769 1.00 97.62 200 ILE A CA 1
ATOM 1577 C C . ILE A 1 200 ? 0.253 -9.053 5.749 1.00 97.62 200 ILE A C 1
ATOM 1579 O O . ILE A 1 200 ? 0.895 -8.924 4.708 1.00 97.62 200 ILE A O 1
ATOM 1583 N N . ASP A 1 201 ? -0.499 -10.126 5.992 1.00 97.19 201 ASP A N 1
ATOM 1584 C CA . ASP A 1 201 ? -0.583 -11.272 5.081 1.00 97.19 201 ASP A CA 1
ATOM 1585 C C . ASP A 1 201 ? -1.201 -10.881 3.731 1.00 97.19 201 ASP A C 1
ATOM 1587 O O . ASP A 1 201 ? -0.694 -11.275 2.671 1.00 97.19 201 ASP A O 1
ATOM 1591 N N . LEU A 1 202 ? -2.246 -10.043 3.749 1.00 98.12 202 LEU A N 1
ATOM 1592 C CA . LEU A 1 202 ? -2.827 -9.467 2.537 1.00 98.12 202 LEU A CA 1
ATOM 1593 C C . LEU A 1 202 ? -1.780 -8.650 1.767 1.00 98.12 202 LEU A C 1
ATOM 1595 O O . LEU A 1 202 ? -1.596 -8.881 0.573 1.00 98.12 202 LEU A O 1
ATOM 1599 N N . HIS A 1 203 ? -1.041 -7.766 2.446 1.00 98.19 203 HIS A N 1
ATOM 1600 C CA . HIS A 1 203 ? 0.018 -6.953 1.835 1.00 98.19 203 HIS A CA 1
ATOM 1601 C C . HIS A 1 203 ? 1.133 -7.800 1.219 1.00 98.19 203 HIS A C 1
ATOM 1603 O O . HIS A 1 203 ? 1.544 -7.564 0.081 1.00 98.19 203 HIS A O 1
ATOM 1609 N N . VAL A 1 204 ? 1.621 -8.808 1.945 1.00 96.62 204 VAL A N 1
ATOM 1610 C CA . VAL A 1 204 ? 2.673 -9.713 1.460 1.00 96.62 204 VAL A CA 1
ATOM 1611 C C . VAL A 1 204 ? 2.198 -10.495 0.235 1.00 96.62 204 VAL A C 1
ATOM 1613 O O . VAL A 1 204 ? 2.951 -10.646 -0.731 1.00 96.62 204 VAL A O 1
ATOM 1616 N N . SER A 1 205 ? 0.937 -10.923 0.228 1.00 96.69 205 SER A N 1
ATOM 1617 C CA . SER A 1 205 ? 0.338 -11.633 -0.902 1.00 96.69 205 SER A CA 1
ATOM 1618 C C . SER A 1 205 ? 0.185 -10.739 -2.136 1.00 96.69 205 SER A C 1
ATOM 1620 O O . SER A 1 205 ? 0.495 -11.163 -3.252 1.00 96.69 205 SER A O 1
ATOM 1622 N N . THR A 1 206 ? -0.275 -9.496 -1.965 1.00 97.94 206 THR A N 1
ATOM 1623 C CA . THR A 1 206 ? -0.508 -8.572 -3.085 1.00 97.94 206 THR A CA 1
ATOM 1624 C C . THR A 1 206 ? 0.789 -8.000 -3.638 1.00 97.94 206 THR A C 1
ATOM 1626 O O . THR A 1 206 ? 0.952 -7.950 -4.856 1.00 97.94 206 THR A O 1
ATOM 1629 N N . ARG A 1 207 ? 1.759 -7.639 -2.786 1.00 95.88 207 ARG A N 1
ATOM 1630 C CA . ARG A 1 207 ? 3.042 -7.078 -3.246 1.00 95.88 207 ARG A CA 1
ATOM 1631 C C . ARG A 1 207 ? 3.836 -8.060 -4.111 1.00 95.88 207 ARG A C 1
ATOM 1633 O O . ARG A 1 207 ? 4.464 -7.643 -5.077 1.00 95.88 207 ARG A O 1
ATOM 1640 N N . ALA A 1 208 ? 3.777 -9.361 -3.809 1.00 95.12 208 ALA A N 1
ATOM 1641 C CA . ALA A 1 208 ? 4.442 -10.386 -4.614 1.00 95.12 208 ALA A CA 1
ATOM 1642 C C . ALA A 1 208 ? 3.851 -10.458 -6.031 1.00 95.12 208 ALA A C 1
ATOM 1644 O O . ALA A 1 208 ? 4.583 -10.610 -7.008 1.00 95.12 208 ALA A O 1
ATOM 1645 N N . LYS A 1 209 ? 2.529 -10.291 -6.149 1.00 97.12 209 LYS A N 1
ATOM 1646 C CA . LYS A 1 209 ? 1.822 -10.264 -7.435 1.00 97.12 209 LYS A CA 1
ATOM 1647 C C . LYS A 1 209 ? 2.117 -8.993 -8.217 1.00 97.12 209 LYS A C 1
ATOM 1649 O O . LYS A 1 209 ? 2.395 -9.081 -9.407 1.00 97.12 209 LYS A O 1
ATOM 1654 N N . PHE A 1 210 ? 2.136 -7.844 -7.546 1.00 96.94 210 PHE A N 1
ATOM 1655 C CA . PHE A 1 210 ? 2.538 -6.588 -8.172 1.00 96.94 210 PHE A CA 1
ATOM 1656 C C . PHE A 1 210 ? 3.967 -6.646 -8.710 1.00 96.94 210 PHE A C 1
ATOM 1658 O O . PHE A 1 210 ? 4.194 -6.248 -9.846 1.00 96.94 210 PHE A O 1
ATOM 1665 N N . LEU A 1 211 ? 4.911 -7.201 -7.946 1.00 95.38 211 LEU A N 1
ATOM 1666 C CA . LEU A 1 211 ? 6.285 -7.385 -8.409 1.00 95.38 211 LEU A CA 1
ATOM 1667 C C . LEU A 1 211 ? 6.370 -8.339 -9.612 1.00 95.38 211 LEU A C 1
ATOM 1669 O O . LEU A 1 211 ? 7.104 -8.069 -10.561 1.00 95.38 211 LEU A O 1
ATOM 1673 N N . ALA A 1 212 ? 5.635 -9.454 -9.584 1.00 95.56 212 ALA A N 1
ATOM 1674 C CA . ALA A 1 212 ? 5.604 -10.397 -10.701 1.00 95.56 212 ALA A CA 1
ATOM 1675 C C . ALA A 1 212 ? 5.057 -9.743 -11.979 1.00 95.56 212 ALA A C 1
ATOM 1677 O O . ALA A 1 212 ? 5.670 -9.868 -13.037 1.00 95.56 212 ALA A O 1
ATOM 1678 N N . TYR A 1 213 ? 3.957 -8.997 -11.858 1.00 95.44 213 TYR A N 1
ATOM 1679 C CA . TYR A 1 213 ? 3.362 -8.263 -12.970 1.00 95.44 213 TYR A CA 1
ATOM 1680 C C . TYR A 1 213 ? 4.302 -7.170 -13.493 1.00 95.44 213 TYR A C 1
ATOM 1682 O O . TYR A 1 213 ? 4.552 -7.091 -14.689 1.00 95.44 213 TYR A O 1
ATOM 1690 N N . TRP A 1 214 ? 4.916 -6.395 -12.592 1.00 94.12 214 TRP A N 1
ATOM 1691 C CA . TRP A 1 214 ? 5.905 -5.373 -12.942 1.00 94.12 214 TRP A CA 1
ATOM 1692 C C . TRP A 1 214 ? 7.041 -5.946 -13.795 1.00 94.12 214 TRP A C 1
ATOM 1694 O O . TRP A 1 214 ? 7.355 -5.415 -14.857 1.00 94.12 214 TRP A O 1
ATOM 1704 N N . ARG A 1 215 ? 7.630 -7.067 -13.362 1.00 94.00 215 ARG A N 1
ATOM 1705 C CA . ARG A 1 215 ? 8.699 -7.757 -14.100 1.00 94.00 215 ARG A CA 1
ATOM 1706 C C . ARG A 1 215 ? 8.238 -8.278 -15.456 1.00 94.00 215 ARG A C 1
ATOM 1708 O O . ARG A 1 215 ? 9.001 -8.215 -16.411 1.00 94.00 215 ARG A O 1
ATOM 1715 N N . GLN A 1 216 ? 7.020 -8.807 -15.537 1.00 94.25 216 GLN A N 1
ATOM 1716 C CA . GLN A 1 216 ? 6.469 -9.307 -16.793 1.00 94.25 216 GLN A CA 1
ATOM 1717 C C . GLN A 1 216 ? 6.343 -8.187 -17.829 1.00 94.25 216 GLN A C 1
ATOM 1719 O O . GLN A 1 216 ? 6.792 -8.361 -18.957 1.00 94.25 216 GLN A O 1
ATOM 1724 N N . GLU A 1 217 ? 5.764 -7.051 -17.450 1.00 91.81 217 GLU A N 1
ATOM 1725 C CA . GLU A 1 217 ? 5.525 -5.939 -18.375 1.00 91.81 217 GLU A CA 1
ATOM 1726 C C . GLU A 1 217 ? 6.824 -5.218 -18.757 1.00 91.81 217 GLU A C 1
ATOM 1728 O O . GLU A 1 217 ? 7.027 -4.856 -19.914 1.00 91.81 217 GLU A O 1
ATOM 1733 N N . THR A 1 218 ? 7.758 -5.070 -17.815 1.00 88.31 218 THR A N 1
ATOM 1734 C CA . THR A 1 218 ? 9.041 -4.393 -18.075 1.00 88.31 218 THR A CA 1
ATOM 1735 C C . THR A 1 218 ? 10.053 -5.243 -18.847 1.00 88.31 218 THR A C 1
ATOM 1737 O O . THR A 1 218 ? 10.982 -4.687 -19.425 1.00 88.31 218 THR A O 1
ATOM 1740 N N . ALA A 1 219 ? 9.880 -6.569 -18.914 1.00 85.31 219 ALA A N 1
ATOM 1741 C CA . ALA A 1 219 ? 10.749 -7.460 -19.691 1.00 85.31 219 ALA A CA 1
ATOM 1742 C C . ALA A 1 219 ? 10.392 -7.538 -21.192 1.00 85.31 219 ALA A C 1
ATOM 1744 O O . ALA A 1 219 ? 11.209 -7.983 -21.997 1.00 85.31 219 ALA A O 1
ATOM 1745 N N . GLN A 1 220 ? 9.188 -7.119 -21.595 1.00 64.19 220 GLN A N 1
ATOM 1746 C CA . GLN A 1 220 ? 8.715 -7.216 -22.986 1.00 64.19 220 GLN A CA 1
ATOM 1747 C C . GLN A 1 220 ? 9.357 -6.275 -24.037 1.00 64.19 220 GLN A C 1
ATOM 1749 O O . GLN A 1 220 ? 9.347 -6.660 -25.212 1.00 64.19 220 GLN A O 1
ATOM 1754 N N . PRO A 1 221 ? 9.953 -5.104 -23.717 1.00 57.66 221 PRO A N 1
ATOM 1755 C CA . PRO A 1 221 ? 10.449 -4.175 -24.742 1.00 57.66 221 PRO A CA 1
ATOM 1756 C C . PRO A 1 221 ? 11.544 -4.745 -25.659 1.00 57.66 221 PRO A C 1
ATOM 1758 O O . PRO A 1 221 ? 11.623 -4.376 -26.831 1.00 57.66 221 PRO A O 1
ATOM 1761 N N . GLU A 1 222 ? 12.372 -5.678 -25.176 1.00 54.09 222 GLU A N 1
ATOM 1762 C CA . GLU A 1 222 ? 13.488 -6.222 -25.967 1.00 54.09 222 GLU A CA 1
ATOM 1763 C C . GLU A 1 222 ? 13.048 -7.198 -27.073 1.00 54.09 222 GLU A C 1
ATOM 1765 O O . GLU A 1 222 ? 13.773 -7.402 -28.049 1.00 54.09 222 GLU A O 1
ATOM 1770 N N . GLN A 1 223 ? 11.858 -7.798 -26.973 1.00 52.53 223 GLN A N 1
ATOM 1771 C CA . GLN A 1 223 ? 11.394 -8.771 -27.971 1.00 52.53 223 GLN A CA 1
ATOM 1772 C C . GLN A 1 223 ? 10.714 -8.111 -29.175 1.00 52.53 223 GLN A C 1
ATOM 1774 O O . GLN A 1 223 ? 10.866 -8.595 -30.297 1.00 52.53 223 GLN A O 1
ATOM 1779 N N . GLN A 1 224 ? 10.025 -6.982 -28.981 1.00 55.03 224 GLN A N 1
ATOM 1780 C CA . GLN A 1 224 ? 9.365 -6.271 -30.081 1.00 55.03 224 GLN A CA 1
ATOM 1781 C C . GLN A 1 224 ? 10.375 -5.542 -30.984 1.00 55.03 224 GLN A C 1
ATOM 1783 O O . GLN A 1 224 ? 10.294 -5.680 -32.205 1.00 55.03 224 GLN A O 1
ATOM 1788 N N . ALA A 1 225 ? 11.407 -4.904 -30.417 1.00 59.50 225 ALA A N 1
ATOM 1789 C CA . ALA A 1 225 ? 12.449 -4.210 -31.190 1.00 59.50 225 ALA A CA 1
ATOM 1790 C C . ALA A 1 225 ? 13.258 -5.136 -32.131 1.00 59.50 225 ALA A C 1
ATOM 1792 O O . ALA A 1 225 ? 13.709 -4.717 -33.201 1.00 59.50 225 ALA A O 1
ATOM 1793 N N . ASN A 1 226 ? 13.405 -6.416 -31.772 1.00 58.28 226 ASN A N 1
ATOM 1794 C CA . ASN A 1 226 ? 14.097 -7.416 -32.594 1.00 58.28 226 ASN A CA 1
ATOM 1795 C C . ASN A 1 226 ? 13.211 -8.021 -33.702 1.00 58.28 226 ASN A C 1
ATOM 1797 O O . ASN A 1 226 ? 13.726 -8.580 -34.674 1.00 58.28 226 ASN A O 1
ATOM 1801 N N . SER A 1 227 ? 11.884 -7.905 -33.583 1.00 58.47 227 SER A N 1
ATOM 1802 C CA . SER A 1 227 ? 10.940 -8.392 -34.598 1.00 58.47 227 SER A CA 1
ATOM 1803 C C . SER A 1 227 ? 10.765 -7.419 -35.773 1.00 58.47 227 SER A C 1
ATOM 1805 O O . SER A 1 227 ? 10.578 -7.859 -36.906 1.00 58.47 227 SER A O 1
ATOM 1807 N N . GLU A 1 228 ? 10.929 -6.113 -35.540 1.00 57.53 228 GLU A N 1
ATOM 1808 C CA . GLU A 1 228 ? 10.801 -5.079 -36.581 1.00 57.53 228 GLU A CA 1
ATOM 1809 C C . GLU A 1 228 ? 12.075 -4.880 -37.419 1.00 57.53 228 GLU A C 1
ATOM 1811 O O . GLU A 1 228 ? 12.001 -4.420 -38.553 1.00 57.53 228 GLU A O 1
ATOM 1816 N N . THR A 1 229 ? 13.248 -5.273 -36.915 1.00 64.62 229 THR A N 1
ATOM 1817 C CA . THR A 1 229 ? 14.531 -5.179 -37.645 1.00 64.62 229 THR A CA 1
ATOM 1818 C C . THR A 1 229 ? 14.833 -6.388 -38.537 1.00 64.62 229 THR A C 1
ATOM 1820 O O . THR A 1 229 ? 15.820 -6.376 -39.272 1.00 64.62 229 THR A O 1
ATOM 1823 N N . SER A 1 230 ? 13.983 -7.419 -38.499 1.00 61.53 230 SER A N 1
ATOM 1824 C CA . SER A 1 230 ? 14.125 -8.647 -39.297 1.00 61.53 230 SER A CA 1
ATOM 1825 C C . SER A 1 230 ? 13.162 -8.726 -40.496 1.00 61.53 230 SER A C 1
ATOM 1827 O O . SER A 1 230 ? 13.043 -9.797 -41.094 1.00 61.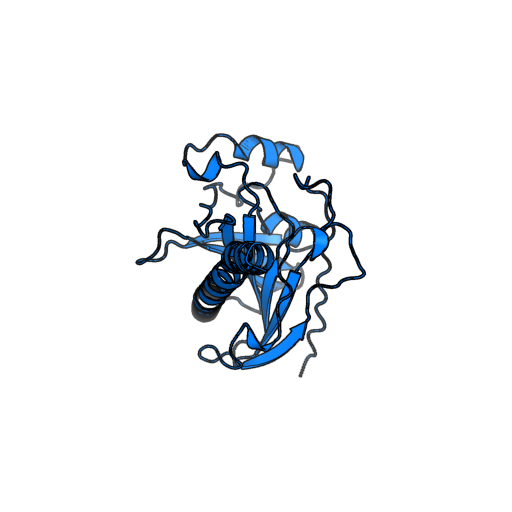53 230 SER A O 1
ATOM 1829 N N . SER A 1 231 ? 12.467 -7.629 -40.832 1.00 57.31 231 SER A N 1
ATOM 1830 C CA . SER A 1 231 ? 11.528 -7.540 -41.967 1.00 57.31 231 SER A CA 1
ATOM 1831 C C . SER A 1 231 ? 12.057 -6.677 -43.108 1.00 57.31 231 SER A C 1
ATOM 1833 O O . SER A 1 231 ? 12.703 -5.646 -42.821 1.00 57.31 231 SER A O 1
#

InterPro domains:
  IPR060933 Exosortase U, C-terminal region [NF033780] (38-217)

Mean predicted aligned error: 8.88 Å

Radius of gyration: 18.23 Å; Cα contacts (8 Å, |Δi|>4): 384; chains: 1; bounding box: 48×40×62 Å

Foldseek 3Di:
DDDPPPPLDQDDDDDAPDPQFDDVVSVDDWDDPPLDDCDDPQKGWDDKDAQDPPDDSAWGKIWTWIQGPQGIKIKMKTQSFHFADDDCPVSVVVVQKAWDDKDWADDPPDPAIWIWTKTAHPVLKIKIKIKWKAFLVLHTGDDDDDDPPPPPPPDQDPVNVVVVQQPDDDPSSPGRGTMMMIMMMDMDSDDDPVNSVVRNSVRVSSVVSVSVVSCVSVVPPVVVVVVVVVD